Protein AF-A0A2N6DIZ3-F1 (afdb_monomer)

Secondary structure (DSSP, 8-state):
-HHHHHHHHHHHHHHHHHHTS------GGGG--HHHHHHHHHHTT--GGGTEEPPPHHHHHHTTT----EE----SSHHHHHHT-TTT--TTS---GGGT-S-GGGGS-TT--TTHHHHTHHHHHH-HHHHHTTS-HHHHHHH-STTSSSTTTS--TTHHHHTHHHHHH-GGGGGGT--HHHHHHHH--

Mean predicted aligned error: 16.22 Å

Solvent-accessible surface area (backbone atoms only — not comparable to full-atom values): 12000 Å² total; per-residue (Å²): 114,68,72,62,53,53,51,52,53,52,52,52,54,49,51,58,66,56,72,74,68,75,87,76,80,67,56,48,69,83,69,61,57,64,70,67,48,51,60,52,33,50,76,69,77,44,61,72,64,80,59,30,49,81,69,54,70,70,57,28,58,76,53,75,67,49,83,71,72,45,62,61,83,82,59,84,54,67,68,38,42,36,33,63,35,86,91,54,49,42,90,90,48,76,64,60,65,61,80,44,38,78,61,61,74,81,70,57,58,90,82,72,48,97,59,37,93,78,56,45,64,62,56,46,72,72,49,52,66,69,50,55,77,81,44,57,73,65,62,57,38,73,66,53,40,96,83,62,76,53,60,91,82,39,77,58,96,60,36,89,80,50,46,69,58,54,47,67,74,48,55,71,72,48,58,83,81,45,60,73,68,64,58,40,76,76,64,77,117

Foldseek 3Di:
DVVVVVVVVVVVVVCVVVVPDDPPQPALVVLDDPVVVCVVCVVVVHDPCLFWDWDDPVVCVVVVNDTDTDGPVVPPPPLCQQQPDPVRHDPPHHNDPCSRRVDCVVVPDPPPDPVCVPPVVVVCVVPVVVVVSPDDPVVVCVQPVVPPPCCVPDPDPCCVVVVVVVCVVPVVVCVVPDDPVVVCVPVVD

Structure (mmCIF, N/CA/C/O backbone):
data_AF-A0A2N6DIZ3-F1
#
_entry.id   AF-A0A2N6DIZ3-F1
#
loop_
_atom_site.group_PDB
_atom_site.id
_atom_site.type_symbol
_atom_site.label_atom_id
_atom_site.label_alt_id
_atom_site.label_comp_id
_atom_site.label_asym_id
_atom_site.label_entity_id
_atom_site.label_seq_id
_atom_site.pdbx_PDB_ins_code
_atom_site.Cartn_x
_atom_site.Cartn_y
_atom_site.Cartn_z
_atom_site.occupancy
_atom_site.B_iso_or_equiv
_atom_site.auth_seq_id
_atom_site.auth_comp_id
_atom_site.auth_asym_id
_atom_site.auth_atom_id
_atom_site.pdbx_PDB_model_num
ATOM 1 N N . MET A 1 1 ? 1.529 57.620 5.702 1.00 56.06 1 MET A N 1
ATOM 2 C CA . MET A 1 1 ? 2.129 56.364 6.219 1.00 56.06 1 MET A CA 1
ATOM 3 C C . MET A 1 1 ? 1.125 55.455 6.934 1.00 56.06 1 MET A C 1
ATOM 5 O O . MET A 1 1 ? 1.106 54.273 6.623 1.00 56.06 1 MET A O 1
ATOM 9 N N . TYR A 1 2 ? 0.230 55.971 7.785 1.00 55.72 2 TYR A N 1
ATOM 10 C CA . TYR A 1 2 ? -0.734 55.162 8.558 1.00 55.72 2 TYR A CA 1
ATOM 11 C C . TYR A 1 2 ? -1.727 54.304 7.744 1.00 55.72 2 TYR A C 1
ATOM 13 O O . TYR A 1 2 ? -2.003 53.171 8.119 1.00 55.72 2 TYR A O 1
ATOM 21 N N . ARG A 1 3 ? -2.208 54.779 6.584 1.00 57.69 3 ARG A N 1
ATOM 22 C CA . ARG A 1 3 ? -3.142 54.020 5.722 1.00 57.69 3 ARG A CA 1
ATOM 23 C C . ARG A 1 3 ? -2.545 52.742 5.115 1.00 57.69 3 ARG A C 1
ATOM 25 O O . ARG A 1 3 ? -3.258 51.758 4.970 1.00 57.69 3 ARG A O 1
ATOM 32 N N . LYS A 1 4 ? -1.247 52.745 4.779 1.00 55.62 4 LYS A N 1
ATOM 33 C CA . LYS A 1 4 ? -0.554 51.555 4.252 1.00 55.62 4 LYS A CA 1
ATOM 34 C C . LYS A 1 4 ? -0.289 50.534 5.363 1.00 55.62 4 LYS A C 1
ATOM 36 O O . LYS A 1 4 ? -0.459 49.346 5.133 1.00 55.62 4 LYS A O 1
ATOM 41 N N . LEU A 1 5 ? 0.038 51.002 6.571 1.00 58.50 5 LEU A N 1
ATOM 42 C CA . LEU A 1 5 ? 0.242 50.142 7.741 1.00 58.50 5 LEU A CA 1
ATOM 43 C C . LEU A 1 5 ? -1.060 49.444 8.174 1.00 58.50 5 LEU A C 1
ATOM 45 O O . LEU A 1 5 ? -1.053 48.251 8.457 1.00 58.50 5 LEU A O 1
ATOM 49 N N . ALA A 1 6 ? -2.186 50.166 8.145 1.00 67.31 6 ALA A N 1
ATOM 50 C CA . ALA A 1 6 ? -3.505 49.612 8.445 1.00 67.31 6 ALA A CA 1
ATOM 51 C C . ALA A 1 6 ? -3.950 48.557 7.416 1.00 67.31 6 ALA A C 1
ATOM 53 O O . ALA A 1 6 ? -4.496 47.531 7.805 1.00 67.31 6 ALA A O 1
ATOM 54 N N . LEU A 1 7 ? -3.671 48.763 6.120 1.00 59.91 7 LEU A N 1
ATOM 55 C CA . LEU A 1 7 ? -3.978 47.772 5.079 1.00 59.91 7 LEU A CA 1
ATOM 56 C C . LEU A 1 7 ? -3.130 46.498 5.218 1.00 59.91 7 LEU A C 1
ATOM 58 O O . LEU A 1 7 ? -3.644 45.401 5.032 1.00 59.91 7 LEU A O 1
ATOM 62 N N . ILE A 1 8 ? -1.845 46.638 5.564 1.00 62.00 8 ILE A N 1
ATOM 63 C CA . ILE A 1 8 ? -0.931 45.503 5.768 1.00 62.00 8 ILE A CA 1
ATOM 64 C C . ILE A 1 8 ? -1.341 44.692 7.005 1.00 62.00 8 ILE A C 1
ATOM 66 O O . ILE A 1 8 ? -1.364 43.467 6.944 1.00 62.00 8 ILE A O 1
ATOM 70 N N . LEU A 1 9 ? -1.736 45.356 8.096 1.00 63.16 9 LEU A N 1
ATOM 71 C CA . LEU A 1 9 ? -2.255 44.686 9.293 1.00 63.16 9 LEU A CA 1
ATOM 72 C C . LEU A 1 9 ? -3.595 43.982 9.031 1.00 63.16 9 LEU A C 1
ATOM 74 O O . LEU A 1 9 ? -3.797 42.872 9.514 1.00 63.16 9 LEU A O 1
ATOM 78 N N . LEU A 1 10 ? -4.481 44.576 8.224 1.00 61.31 10 LEU A N 1
ATOM 79 C CA . LEU A 1 10 ? -5.759 43.963 7.853 1.00 61.31 10 LEU A CA 1
ATOM 80 C C . LEU A 1 10 ? -5.561 42.728 6.954 1.00 61.31 10 LEU A C 1
ATOM 82 O O . LEU A 1 10 ? -6.204 41.706 7.167 1.00 61.31 10 LEU A O 1
ATOM 86 N N . LEU A 1 11 ? -4.626 42.786 5.998 1.00 59.16 11 LEU A N 1
ATOM 87 C CA . LEU A 1 11 ? -4.258 41.646 5.147 1.00 59.16 11 LEU A CA 1
ATOM 88 C C . LEU A 1 11 ? -3.561 40.528 5.937 1.00 59.16 11 LEU A C 1
ATOM 90 O O . LEU A 1 11 ? -3.845 39.355 5.703 1.00 59.16 11 LEU A O 1
ATOM 94 N N . ALA A 1 12 ? -2.709 40.871 6.909 1.00 58.81 12 ALA A N 1
ATOM 95 C CA . ALA A 1 12 ? -2.090 39.898 7.810 1.00 58.81 12 ALA A CA 1
ATOM 96 C C . ALA A 1 12 ? -3.124 39.211 8.720 1.00 58.81 12 ALA A C 1
ATOM 98 O O . ALA A 1 12 ? -3.031 38.009 8.948 1.00 58.81 12 ALA A O 1
ATOM 99 N N . PHE A 1 13 ? -4.145 39.941 9.180 1.00 57.25 13 PHE A N 1
ATOM 100 C CA . PHE A 1 13 ? -5.242 39.391 9.984 1.00 57.25 13 PHE A CA 1
ATOM 101 C C . PHE A 1 13 ? -6.186 38.492 9.164 1.00 57.25 13 PHE A C 1
ATOM 103 O O . PHE A 1 13 ? -6.698 37.492 9.659 1.00 57.25 13 PHE A O 1
ATOM 110 N N . ILE A 1 14 ? -6.383 38.797 7.877 1.00 57.16 14 ILE A N 1
ATOM 111 C CA . ILE A 1 14 ? -7.129 37.932 6.949 1.00 57.16 14 ILE A CA 1
ATOM 112 C C . ILE A 1 14 ? -6.331 36.650 6.644 1.00 57.16 14 ILE A C 1
ATOM 114 O O . ILE A 1 14 ? -6.908 35.565 6.616 1.00 57.16 14 ILE A O 1
ATOM 118 N N . ALA A 1 15 ? -5.005 36.738 6.488 1.00 54.19 15 ALA A N 1
ATOM 119 C CA . ALA A 1 15 ? -4.145 35.573 6.266 1.00 54.19 15 ALA A CA 1
ATOM 120 C C . ALA A 1 15 ? -4.099 34.619 7.476 1.00 54.19 15 ALA A C 1
ATOM 122 O O . ALA A 1 15 ? -4.073 33.403 7.289 1.00 54.19 15 ALA A O 1
ATOM 123 N N . THR A 1 16 ? -4.158 35.133 8.710 1.00 53.75 16 THR A N 1
ATOM 124 C CA . THR A 1 16 ? -4.219 34.294 9.922 1.00 53.75 16 THR A CA 1
ATOM 125 C C . THR A 1 16 ? -5.602 33.686 10.161 1.00 53.75 16 THR A C 1
ATOM 127 O O . THR A 1 16 ? -5.688 32.562 10.651 1.00 53.75 16 THR A O 1
ATOM 130 N N . LEU A 1 17 ? -6.686 34.365 9.764 1.00 50.25 17 LEU A N 1
ATOM 131 C CA . LEU A 1 17 ? -8.047 33.818 9.844 1.00 50.25 17 LEU A CA 1
ATOM 132 C C . LEU A 1 17 ? -8.336 32.756 8.770 1.00 50.25 17 LEU A C 1
ATOM 134 O O . LEU A 1 17 ? -9.070 31.807 9.038 1.00 50.25 17 LEU A O 1
ATOM 138 N N . ILE A 1 18 ? -7.747 32.874 7.576 1.00 52.06 18 ILE A N 1
ATOM 139 C CA . ILE A 1 18 ? -7.889 31.874 6.502 1.00 52.06 18 ILE A CA 1
ATOM 140 C C . ILE A 1 18 ? -6.915 30.698 6.712 1.00 52.06 18 ILE A C 1
ATOM 142 O O . ILE A 1 18 ? -7.282 29.546 6.474 1.00 52.06 18 ILE A O 1
ATOM 146 N N . GLY A 1 19 ? -5.708 30.962 7.230 1.00 44.12 19 GLY A N 1
ATOM 147 C CA . GLY A 1 19 ? -4.622 29.982 7.369 1.00 44.12 19 GLY A CA 1
ATOM 148 C C . GLY A 1 19 ? -4.841 28.854 8.386 1.00 44.12 19 GLY A C 1
ATOM 149 O O . GLY A 1 19 ? -4.133 27.854 8.330 1.00 44.12 19 GLY A O 1
ATOM 150 N N . CYS A 1 20 ? -5.830 28.961 9.277 1.00 50.53 20 CYS A N 1
ATOM 151 C CA . CYS A 1 20 ? -6.152 27.905 10.250 1.00 50.53 20 CYS A CA 1
ATOM 152 C C . CYS A 1 20 ? -7.350 27.034 9.848 1.00 50.53 20 CYS A C 1
ATOM 154 O O . CYS A 1 20 ? -7.738 26.127 10.587 1.00 50.53 20 CYS A O 1
ATOM 156 N N . THR A 1 21 ? -7.962 27.280 8.688 1.00 45.06 21 THR A N 1
ATOM 157 C CA . THR A 1 21 ? -9.151 26.532 8.283 1.00 45.06 21 THR A CA 1
ATOM 158 C C . THR A 1 21 ? -8.789 25.344 7.383 1.00 45.06 21 THR A C 1
ATOM 160 O O . THR A 1 21 ? -8.548 25.481 6.192 1.00 45.06 21 THR A O 1
ATOM 163 N N . LYS A 1 22 ? -8.880 24.146 7.978 1.00 46.16 22 LYS A N 1
ATOM 164 C CA . LYS A 1 22 ? -9.266 22.878 7.326 1.00 46.16 22 LYS A CA 1
ATOM 165 C C . LYS A 1 22 ? -8.185 22.030 6.634 1.00 46.16 22 LYS A C 1
ATOM 167 O O . LYS A 1 22 ? -8.342 21.654 5.479 1.00 46.16 22 LYS A O 1
ATOM 172 N N . PHE A 1 23 ? -7.236 21.499 7.400 1.00 44.56 23 PHE A N 1
ATOM 173 C CA . PHE A 1 23 ? -6.969 20.057 7.277 1.00 44.56 23 PHE A CA 1
ATOM 174 C C . PHE A 1 23 ? -7.844 19.341 8.309 1.00 44.56 23 PHE A C 1
ATOM 176 O O . PHE A 1 23 ? -7.409 19.037 9.415 1.00 44.56 23 PHE A O 1
ATOM 183 N N . TYR A 1 24 ? -9.125 19.131 7.985 1.00 49.56 24 TYR A N 1
ATOM 184 C CA . TYR A 1 24 ? -9.946 18.212 8.773 1.00 49.56 24 TYR A CA 1
ATOM 185 C C . TYR A 1 24 ? -9.430 16.800 8.498 1.00 49.56 24 TYR A C 1
ATOM 187 O O . TYR A 1 24 ? -9.808 16.176 7.509 1.00 49.56 24 TYR A O 1
ATOM 195 N N . TYR A 1 25 ? -8.533 16.314 9.353 1.00 54.12 25 TYR A N 1
ATOM 196 C CA . TYR A 1 25 ? -8.237 14.891 9.451 1.00 54.12 25 TYR A CA 1
ATOM 197 C C . TYR A 1 25 ? -9.507 14.209 9.971 1.00 54.12 25 TYR A C 1
ATOM 199 O O . TYR A 1 25 ? -9.754 14.141 11.175 1.00 54.12 25 TYR A O 1
ATOM 207 N N . GLN A 1 26 ? -10.379 13.790 9.056 1.00 57.88 26 GLN A N 1
ATOM 208 C CA . GLN A 1 26 ? -11.483 12.908 9.400 1.00 57.88 26 GLN A CA 1
ATOM 209 C C . GLN A 1 26 ? -10.871 11.536 9.647 1.00 57.88 26 GLN A C 1
ATOM 211 O O . GLN A 1 26 ? -10.441 10.847 8.725 1.00 57.88 26 GLN A O 1
ATOM 216 N N . SER A 1 27 ? -10.753 11.184 10.923 1.00 69.75 27 SER A N 1
ATOM 217 C CA . SER A 1 27 ? -10.278 9.866 11.304 1.00 69.75 27 SER A CA 1
ATOM 218 C C . SER A 1 27 ? -11.245 8.793 10.773 1.00 69.75 27 SER A C 1
ATOM 220 O O . SER A 1 27 ? -12.460 9.011 10.846 1.00 69.75 27 SER A O 1
ATOM 222 N N . PRO A 1 28 ? -10.751 7.623 10.317 1.00 75.94 28 PRO A N 1
ATOM 223 C CA . PRO A 1 28 ? -11.581 6.487 9.895 1.00 75.94 28 PRO A CA 1
ATOM 224 C C . PRO A 1 28 ? -12.720 6.127 10.863 1.00 75.94 28 PRO A C 1
ATOM 226 O O . PRO A 1 28 ? -13.760 5.615 10.448 1.00 75.94 28 PRO A O 1
ATOM 229 N N . TYR A 1 29 ? -12.565 6.450 12.152 1.00 76.56 29 TYR A N 1
ATOM 230 C CA . TYR A 1 29 ? -13.583 6.248 13.183 1.00 76.56 29 TYR A CA 1
ATOM 231 C C . TYR A 1 29 ? -14.910 6.966 12.908 1.00 76.56 29 TYR A C 1
ATOM 233 O O . TYR A 1 29 ? -15.950 6.475 13.335 1.00 76.56 29 TYR A O 1
ATOM 241 N N . ALA A 1 30 ? -14.916 8.080 12.167 1.00 78.56 30 ALA A N 1
ATOM 242 C CA . ALA A 1 30 ? -16.145 8.813 11.852 1.00 78.56 30 ALA A CA 1
ATOM 243 C C . ALA A 1 30 ? -17.153 7.971 11.045 1.00 78.56 30 ALA A C 1
ATOM 245 O O . ALA A 1 30 ? -18.363 8.178 11.144 1.00 78.56 30 ALA A O 1
ATOM 246 N N . LYS A 1 31 ? -16.664 6.993 10.274 1.00 80.25 31 LYS A N 1
ATOM 247 C CA . LYS A 1 31 ? -17.488 6.071 9.479 1.00 80.25 31 LYS A CA 1
ATOM 248 C C . LYS A 1 31 ? -17.698 4.712 10.139 1.00 80.25 31 LYS A C 1
ATOM 250 O O . LYS A 1 31 ? -18.392 3.867 9.574 1.00 80.25 31 LYS A O 1
ATOM 255 N N . PHE A 1 32 ? -17.134 4.486 11.324 1.00 86.56 32 PHE A N 1
ATOM 256 C CA . PHE A 1 32 ? -17.201 3.192 11.989 1.00 86.56 32 PHE A CA 1
ATOM 257 C C . PHE A 1 32 ? -18.636 2.856 12.423 1.00 86.56 32 PHE A C 1
ATOM 259 O O . PHE A 1 32 ? -19.260 3.571 13.207 1.00 86.56 32 PHE A O 1
ATOM 266 N N . LYS A 1 33 ? -19.170 1.738 11.918 1.00 90.00 33 LYS A N 1
ATOM 267 C CA . LYS A 1 33 ? -20.504 1.222 12.258 1.00 90.00 33 LYS A CA 1
ATOM 268 C C . LYS A 1 33 ? -20.380 0.084 13.268 1.00 90.00 33 LYS A C 1
ATOM 270 O O . LYS A 1 33 ? -20.180 -1.062 12.875 1.00 90.00 33 LYS A O 1
ATOM 275 N N . HIS A 1 34 ? -20.482 0.403 14.557 1.00 88.88 34 HIS A N 1
ATOM 276 C CA . HIS A 1 34 ? -20.211 -0.545 15.644 1.00 88.88 34 HIS A CA 1
ATOM 277 C C . HIS A 1 34 ? -21.057 -1.826 15.567 1.00 88.88 34 HIS A C 1
ATOM 279 O O . HIS A 1 34 ? -20.497 -2.916 15.601 1.00 88.88 34 HIS A O 1
ATOM 285 N N . GLU A 1 35 ? -22.377 -1.712 15.394 1.00 91.38 35 GLU A N 1
ATOM 286 C CA . GLU A 1 35 ? -23.292 -2.868 15.330 1.00 91.38 35 GLU A CA 1
ATOM 287 C C . GLU A 1 35 ? -22.910 -3.857 14.219 1.00 91.38 35 GLU A C 1
ATOM 289 O O . GLU A 1 35 ? -22.752 -5.047 14.470 1.00 91.38 35 GLU A O 1
ATOM 294 N N . GLN A 1 36 ? -22.627 -3.351 13.014 1.00 90.44 36 GLN A N 1
ATOM 295 C CA . GLN A 1 36 ? -22.206 -4.187 11.885 1.00 90.44 36 GLN A CA 1
ATOM 296 C C . GLN A 1 36 ? -20.887 -4.921 12.155 1.00 90.44 36 GLN A C 1
ATOM 298 O O . GLN A 1 36 ? -20.710 -6.061 11.725 1.00 90.44 36 GLN A O 1
ATOM 303 N N . HIS A 1 37 ? -19.951 -4.281 12.862 1.00 90.75 37 HIS A N 1
ATOM 304 C CA . HIS A 1 37 ? -18.689 -4.922 13.220 1.00 90.75 37 HIS A CA 1
ATOM 305 C C . HIS A 1 37 ? -18.899 -6.011 14.269 1.00 90.75 37 HIS A C 1
ATOM 307 O O . HIS A 1 37 ? -18.313 -7.078 14.132 1.00 90.75 37 HIS A O 1
ATOM 313 N N . VAL A 1 38 ? -19.748 -5.781 15.273 1.00 91.88 38 VAL A N 1
ATOM 314 C CA . VAL A 1 38 ? -20.059 -6.778 16.309 1.00 91.88 38 VAL A CA 1
ATOM 315 C C . VAL A 1 38 ? -20.644 -8.050 15.691 1.00 91.88 38 VAL A C 1
ATOM 317 O O . VAL A 1 38 ? -20.149 -9.142 15.971 1.00 91.88 38 VAL A O 1
ATOM 320 N N . ASP A 1 39 ? -21.612 -7.917 14.780 1.00 92.00 39 ASP A N 1
ATOM 321 C CA . ASP A 1 39 ? -22.235 -9.065 14.107 1.00 92.00 39 ASP A CA 1
ATOM 322 C C . ASP A 1 39 ? -21.217 -9.913 13.333 1.00 92.00 39 ASP A C 1
ATOM 324 O O . ASP A 1 39 ? -21.255 -11.148 13.357 1.00 92.00 39 ASP A O 1
ATOM 328 N N . ILE A 1 40 ? -20.286 -9.253 12.638 1.00 90.81 40 ILE A N 1
ATOM 329 C CA . ILE A 1 40 ? -19.227 -9.921 11.877 1.00 90.81 40 ILE A CA 1
ATOM 330 C C . ILE A 1 40 ? -18.181 -10.531 12.820 1.00 90.81 40 ILE A C 1
ATOM 332 O O . ILE A 1 40 ? -17.742 -11.655 12.585 1.00 90.81 40 ILE A O 1
ATOM 336 N N . LEU A 1 41 ? -17.787 -9.837 13.890 1.00 89.69 41 LEU A N 1
ATOM 337 C CA . LEU A 1 41 ? -16.799 -10.328 14.855 1.00 89.69 41 LEU A CA 1
ATOM 338 C C . LEU A 1 41 ? -17.281 -11.603 15.550 1.00 89.69 41 LEU A C 1
ATOM 340 O O . LEU A 1 41 ? -16.524 -12.572 15.616 1.00 89.69 41 LEU A O 1
ATOM 344 N N . PHE A 1 42 ? -18.547 -11.662 15.963 1.00 91.12 42 PHE A N 1
ATOM 345 C CA . PHE A 1 42 ? -19.108 -12.876 16.554 1.00 91.12 42 PHE A CA 1
ATOM 346 C C . PHE A 1 42 ? -19.214 -14.033 15.554 1.00 91.12 42 PHE A C 1
ATOM 348 O O . PHE A 1 42 ? -18.920 -15.171 15.919 1.00 91.12 42 PHE A O 1
ATOM 355 N N . GLN A 1 43 ? -19.515 -13.767 14.274 1.00 90.75 43 GLN A N 1
ATOM 356 C CA . GLN A 1 43 ? -19.420 -14.789 13.214 1.00 90.75 43 GLN A CA 1
ATOM 357 C C . GLN A 1 43 ? -17.992 -15.341 13.060 1.00 90.75 43 GLN A C 1
ATOM 359 O O . GLN A 1 43 ? -17.817 -16.476 12.625 1.00 90.75 43 GLN A O 1
ATOM 364 N N . GLN A 1 44 ? -16.975 -14.552 13.413 1.00 88.88 44 GLN A N 1
ATOM 365 C CA . GLN A 1 44 ? -15.562 -14.940 13.412 1.00 88.88 44 GLN A CA 1
ATOM 366 C C . GLN A 1 44 ? -15.076 -15.465 14.776 1.00 88.88 44 GLN A C 1
ATOM 368 O O . GLN A 1 44 ? -13.870 -15.596 14.969 1.00 88.88 44 GLN A O 1
ATOM 373 N N . GLN A 1 45 ? -15.983 -15.750 15.722 1.00 90.75 45 GLN A N 1
ATOM 374 C CA . GLN A 1 45 ? -15.665 -16.199 17.088 1.00 90.75 45 GLN A CA 1
ATOM 375 C C . GLN A 1 45 ? -14.751 -15.230 17.867 1.00 90.75 45 GLN A C 1
ATOM 377 O O . GLN A 1 45 ? -13.984 -15.646 18.733 1.00 90.75 45 GLN A O 1
ATOM 382 N N . LYS A 1 46 ? -14.817 -13.928 17.562 1.00 89.62 46 LYS A N 1
ATOM 383 C CA . LYS A 1 46 ? -14.079 -12.867 18.263 1.00 89.62 46 LYS A CA 1
ATOM 384 C C . LYS A 1 46 ? -14.989 -12.179 19.276 1.00 89.62 46 LYS A C 1
ATOM 386 O O . LYS A 1 46 ? -16.156 -11.934 18.983 1.00 89.62 46 LYS A O 1
ATOM 391 N N . ASP A 1 47 ? -14.452 -11.853 20.448 1.00 89.00 47 ASP A N 1
ATOM 392 C CA . ASP A 1 47 ? -15.191 -11.189 21.525 1.00 89.00 47 ASP A CA 1
ATOM 393 C C . ASP A 1 47 ? -15.000 -9.658 21.537 1.00 89.00 47 ASP A C 1
ATOM 395 O O . ASP A 1 47 ? -14.275 -9.078 20.722 1.00 89.00 47 ASP A O 1
ATOM 399 N N . CYS A 1 48 ? -15.661 -8.985 22.485 1.00 86.75 48 CYS A N 1
ATOM 400 C CA . CYS A 1 48 ? -15.584 -7.534 22.670 1.00 86.75 48 CYS A CA 1
ATOM 401 C C . CYS A 1 48 ? -14.151 -7.053 22.960 1.00 86.75 48 CYS A C 1
ATOM 403 O O . CYS A 1 48 ? -13.772 -5.939 22.586 1.00 86.75 48 CYS A O 1
ATOM 405 N N . PHE A 1 49 ? -13.344 -7.888 23.619 1.00 85.19 49 PHE A N 1
ATOM 406 C CA . PHE A 1 49 ? -11.985 -7.548 24.035 1.00 85.19 49 PHE A CA 1
ATOM 407 C C . PHE A 1 49 ? -10.989 -7.567 22.876 1.00 85.19 49 PHE A C 1
ATOM 409 O O . PHE A 1 49 ? -9.877 -7.053 22.994 1.00 85.19 49 PHE A O 1
ATOM 416 N N . TYR A 1 50 ? -11.411 -8.060 21.711 1.00 84.69 50 TYR A N 1
ATOM 417 C CA . TYR A 1 50 ? -10.639 -7.943 20.481 1.00 84.69 50 TYR A CA 1
ATOM 418 C C . TYR A 1 50 ? -10.315 -6.476 20.131 1.00 84.69 50 TYR A C 1
ATOM 420 O O . TYR A 1 50 ? -9.204 -6.157 19.685 1.00 84.69 50 TYR A O 1
ATOM 428 N N . CYS A 1 51 ? -11.260 -5.565 20.394 1.00 83.06 51 CYS A N 1
ATOM 429 C CA . CYS A 1 51 ? -11.125 -4.127 20.128 1.00 83.06 51 CYS A CA 1
ATOM 430 C C . CYS A 1 51 ? -11.095 -3.261 21.398 1.00 83.06 51 CYS A C 1
ATOM 432 O O . CYS A 1 51 ? -10.518 -2.170 21.374 1.00 83.06 51 CYS A O 1
ATOM 434 N N . HIS A 1 52 ? -11.698 -3.724 22.494 1.00 84.44 52 HIS A N 1
ATOM 435 C CA . HIS A 1 52 ? -11.794 -2.973 23.743 1.00 84.44 52 HIS A CA 1
ATOM 436 C C . HIS A 1 52 ? -10.843 -3.508 24.803 1.00 84.44 52 HIS A C 1
ATOM 438 O O . HIS A 1 52 ? -10.724 -4.713 25.002 1.00 84.44 52 HIS A O 1
ATOM 444 N N . LYS A 1 53 ? -10.220 -2.602 25.552 1.00 80.69 53 LYS A N 1
ATOM 445 C CA . LYS A 1 53 ? -9.406 -2.973 26.707 1.00 80.69 53 LYS A CA 1
ATOM 446 C C . LYS A 1 53 ? -10.166 -2.645 27.983 1.00 80.69 53 LYS A C 1
ATOM 448 O O . LYS A 1 53 ? -10.722 -1.555 28.112 1.00 80.69 53 LYS A O 1
ATOM 453 N N . LEU A 1 54 ? -10.187 -3.584 28.924 1.00 80.31 54 LEU A N 1
ATOM 454 C CA . LEU A 1 54 ? -10.706 -3.297 30.254 1.00 80.31 54 LEU A CA 1
ATOM 455 C C . LEU A 1 54 ? -9.734 -2.368 30.993 1.00 80.31 54 LEU A C 1
ATOM 457 O O . LEU A 1 54 ? -8.524 -2.622 30.964 1.00 80.31 54 LEU A O 1
ATOM 461 N N . PRO A 1 55 ? -10.236 -1.305 31.643 1.00 79.88 55 PRO A N 1
ATOM 462 C CA . PRO A 1 55 ? -9.417 -0.508 32.541 1.00 79.88 55 PRO A CA 1
ATOM 463 C C . PRO A 1 55 ? -8.932 -1.368 33.713 1.00 79.88 55 PRO A C 1
ATOM 465 O O . PRO A 1 55 ? -9.597 -2.322 34.123 1.00 79.88 55 PRO A O 1
ATOM 468 N N . ASP A 1 56 ? -7.763 -1.034 34.252 1.00 85.06 56 ASP A N 1
ATOM 469 C CA . ASP A 1 56 ? -7.268 -1.663 35.471 1.00 85.06 56 ASP A CA 1
ATOM 470 C C . ASP A 1 56 ? -8.153 -1.301 36.680 1.00 85.06 56 ASP A C 1
ATOM 472 O O . ASP A 1 56 ? -8.906 -0.322 36.674 1.00 85.06 56 ASP A O 1
ATOM 476 N N . ILE A 1 57 ? -8.059 -2.113 37.734 1.00 84.69 57 ILE A N 1
ATOM 477 C CA . ILE A 1 57 ? -8.893 -1.983 38.937 1.00 84.69 57 ILE A CA 1
ATOM 478 C C . ILE A 1 57 ? -8.709 -0.612 39.600 1.00 84.69 57 ILE A C 1
ATOM 480 O O . ILE A 1 57 ? -9.681 -0.033 40.082 1.00 84.69 57 ILE A O 1
ATOM 484 N N . GLU A 1 58 ? -7.493 -0.065 39.600 1.00 85.81 58 GLU A N 1
ATOM 485 C CA . GLU A 1 58 ? -7.212 1.239 40.201 1.00 85.81 58 GLU A CA 1
ATOM 486 C C . GLU A 1 58 ? -7.948 2.356 39.448 1.00 85.81 58 GLU A C 1
ATOM 488 O O . GLU A 1 58 ? -8.565 3.230 40.063 1.00 85.81 58 GLU A O 1
ATOM 493 N N . THR A 1 59 ? -7.960 2.284 38.116 1.00 83.00 59 THR A N 1
ATOM 494 C CA . THR A 1 59 ? -8.721 3.184 37.245 1.00 83.00 59 THR A CA 1
ATOM 495 C C . THR A 1 59 ? -10.230 3.069 37.479 1.00 83.00 59 THR A C 1
ATOM 497 O O . THR A 1 59 ? -10.903 4.096 37.576 1.00 83.00 59 THR A O 1
ATOM 500 N N . ILE A 1 60 ? -10.771 1.855 37.633 1.00 82.75 60 ILE A N 1
ATOM 501 C CA . ILE A 1 60 ? -12.203 1.631 37.918 1.00 82.75 60 ILE A CA 1
ATOM 502 C C . ILE A 1 60 ? -12.597 2.256 39.263 1.00 82.75 60 ILE A C 1
ATOM 504 O O . ILE A 1 60 ? -13.605 2.958 39.359 1.00 82.75 60 ILE A O 1
ATOM 508 N N . VAL A 1 61 ? -11.783 2.049 40.302 1.00 83.94 61 VAL A N 1
ATOM 509 C CA . VAL A 1 61 ? -12.023 2.622 41.636 1.00 83.94 61 VAL A CA 1
ATOM 510 C C . VAL A 1 61 ? -11.976 4.153 41.587 1.00 83.94 61 VAL A C 1
ATOM 512 O O . VAL A 1 61 ? -12.856 4.813 42.138 1.00 83.94 61 VAL A O 1
ATOM 515 N N . LYS A 1 62 ? -11.009 4.733 40.864 1.00 83.19 62 LYS A N 1
ATOM 516 C CA . LYS A 1 62 ? -10.901 6.190 40.659 1.00 83.19 62 LYS A CA 1
ATOM 517 C C . LYS A 1 62 ? -12.091 6.787 39.898 1.00 83.19 62 LYS A C 1
ATOM 519 O O . LYS A 1 62 ? -12.408 7.954 40.106 1.00 83.19 62 LYS A O 1
ATOM 524 N N . GLN A 1 63 ? -12.759 6.006 39.049 1.00 80.38 63 GLN A N 1
ATOM 525 C CA . GLN A 1 63 ? -13.962 6.410 38.309 1.00 80.38 63 GLN A CA 1
ATOM 526 C C . GLN A 1 63 ? -15.269 6.127 39.069 1.00 80.38 63 GLN A C 1
ATOM 528 O O . GLN A 1 63 ? -16.345 6.165 38.479 1.00 80.38 63 GLN A O 1
ATOM 533 N N . GLY A 1 64 ? -15.203 5.844 40.375 1.00 80.81 64 GLY A N 1
ATOM 534 C CA . GLY A 1 64 ? -16.394 5.610 41.194 1.00 80.81 64 GLY A CA 1
ATOM 535 C C . GLY A 1 64 ? -17.098 4.284 40.897 1.00 80.81 64 GLY A C 1
ATOM 536 O O . GLY A 1 64 ? -18.296 4.167 41.133 1.00 80.81 64 GLY A O 1
ATOM 537 N N . GLY A 1 65 ? -16.376 3.290 40.369 1.00 75.50 65 GLY A N 1
ATOM 538 C CA . GLY A 1 65 ? -16.937 1.988 40.000 1.00 75.50 65 GLY A CA 1
ATOM 539 C C . GLY A 1 65 ? -17.569 1.941 38.606 1.00 75.50 65 GLY A C 1
ATOM 540 O O . GLY A 1 65 ? -18.054 0.885 38.203 1.00 75.50 65 GLY A O 1
ATOM 541 N N . GLU A 1 66 ? -17.547 3.039 37.844 1.00 73.25 66 GLU A N 1
ATOM 542 C CA . GLU A 1 66 ? -17.955 3.023 36.438 1.00 73.25 66 GLU A CA 1
ATOM 543 C C . GLU A 1 66 ? -16.914 2.298 35.574 1.00 73.25 66 GLU A C 1
ATOM 545 O O . GLU A 1 66 ? -15.732 2.643 35.562 1.00 73.25 66 GLU A O 1
ATOM 550 N N . ILE A 1 67 ? -17.363 1.315 34.790 1.00 74.38 67 ILE A N 1
ATOM 551 C CA . ILE A 1 67 ? -16.526 0.641 33.794 1.00 74.38 67 ILE A CA 1
ATOM 552 C C . ILE A 1 67 ? -16.722 1.344 32.452 1.00 74.38 67 ILE A C 1
ATOM 554 O O . ILE A 1 67 ? -17.680 1.078 31.726 1.00 74.38 67 ILE A O 1
ATOM 558 N N . LYS A 1 68 ? -15.796 2.238 32.096 1.00 70.94 68 LYS A N 1
ATOM 559 C CA . LYS A 1 68 ? -15.728 2.818 30.748 1.00 70.94 68 LYS A CA 1
ATOM 560 C C . LYS A 1 68 ? -14.788 1.991 29.885 1.00 70.94 68 LYS A C 1
ATOM 562 O O . LYS A 1 68 ? -13.570 2.076 30.011 1.00 70.94 68 LYS A O 1
ATOM 567 N N . MET A 1 69 ? -15.366 1.188 28.996 1.00 68.81 69 MET A N 1
ATOM 568 C CA . MET A 1 69 ? -14.607 0.470 27.975 1.00 68.81 69 MET A CA 1
ATOM 569 C C . MET A 1 69 ? -14.247 1.440 26.857 1.00 68.81 69 MET A C 1
ATOM 571 O O . MET A 1 69 ? -15.088 1.815 26.042 1.00 68.81 69 MET A O 1
ATOM 575 N N . THR A 1 70 ? -12.988 1.854 26.807 1.00 65.94 70 THR A N 1
ATOM 576 C CA . THR A 1 70 ? -12.466 2.592 25.661 1.00 65.94 70 THR A CA 1
ATOM 577 C C . THR A 1 70 ? -12.001 1.595 24.606 1.00 65.94 70 THR A C 1
ATOM 579 O O . THR A 1 70 ? -11.466 0.524 24.910 1.00 65.94 70 THR A O 1
ATOM 582 N N . SER A 1 71 ? -12.250 1.907 23.337 1.00 65.56 71 SER A N 1
ATOM 583 C CA . SER A 1 71 ? -11.479 1.268 22.277 1.00 65.56 71 SER A CA 1
ATOM 584 C C . SER A 1 71 ? -10.037 1.755 22.401 1.00 65.56 71 SER A C 1
ATOM 586 O O . SER A 1 71 ? -9.783 2.919 22.726 1.00 65.56 71 SER A O 1
ATOM 588 N N . GLU A 1 72 ? -9.074 0.866 22.177 1.00 61.06 72 GLU A N 1
ATOM 589 C CA . GLU A 1 72 ? -7.659 1.235 22.177 1.00 61.06 72 GLU A CA 1
ATOM 590 C C . GLU A 1 72 ? -7.359 2.019 20.891 1.00 61.06 72 GLU A C 1
ATOM 592 O O . GLU A 1 72 ? -6.735 1.497 19.988 1.00 61.06 72 GLU A O 1
ATOM 597 N N . LEU A 1 73 ? -7.839 3.266 20.779 1.00 55.62 73 LEU A N 1
ATOM 598 C CA . LEU A 1 73 ? -7.856 4.110 19.565 1.00 55.62 73 LEU A CA 1
ATOM 599 C C . LEU A 1 73 ? -6.473 4.430 18.961 1.00 55.62 73 LEU A C 1
ATOM 601 O O . LEU A 1 73 ? -6.398 5.102 17.933 1.00 55.62 73 LEU A O 1
ATOM 605 N N . LYS A 1 74 ? -5.388 3.907 19.541 1.00 53.69 74 LYS A N 1
ATOM 606 C CA . LYS A 1 74 ? -4.069 3.787 18.902 1.00 53.69 74 LYS A CA 1
ATOM 607 C C . LYS A 1 74 ? -4.016 2.559 17.977 1.00 53.69 74 LYS A C 1
ATOM 609 O O . LYS A 1 74 ? -3.026 1.833 17.960 1.00 53.69 74 LYS A O 1
ATOM 614 N N . ILE A 1 75 ? -5.108 2.285 17.260 1.00 54.16 75 ILE A N 1
ATOM 615 C CA . ILE A 1 75 ? -5.209 1.172 16.317 1.00 54.16 75 ILE A CA 1
ATOM 616 C C . ILE A 1 75 ? -4.479 1.554 15.028 1.00 54.16 75 ILE A C 1
ATOM 618 O O . ILE A 1 75 ? -5.100 1.786 13.993 1.00 54.16 75 ILE A O 1
ATOM 622 N N . ASP A 1 76 ? -3.154 1.582 15.071 1.00 59.22 76 ASP A N 1
ATOM 623 C CA . ASP A 1 76 ? -2.385 1.394 13.850 1.00 59.22 76 ASP A CA 1
ATOM 624 C C . ASP A 1 76 ? -2.408 -0.111 13.555 1.00 59.22 76 ASP A C 1
ATOM 626 O O . ASP A 1 76 ? -1.732 -0.911 14.195 1.00 59.22 76 ASP A O 1
ATOM 630 N N . GLY A 1 77 ? -3.292 -0.524 12.642 1.00 66.19 77 GLY A N 1
ATOM 631 C CA . GLY A 1 77 ? -3.240 -1.855 12.028 1.00 66.19 77 GLY A CA 1
ATOM 632 C C . GLY A 1 77 ? -4.382 -2.838 12.319 1.00 66.19 77 GLY A C 1
ATOM 633 O O . GLY A 1 77 ? -4.647 -3.657 11.444 1.00 66.19 77 GLY A O 1
ATOM 634 N N . LYS A 1 78 ? -5.140 -2.775 13.435 1.00 81.88 78 LYS A N 1
ATOM 635 C CA . LYS A 1 78 ? -6.221 -3.784 13.658 1.00 81.88 78 LYS A CA 1
ATOM 636 C C . LYS A 1 78 ? -7.356 -3.694 12.632 1.00 81.88 78 LYS A C 1
ATOM 638 O O . LYS A 1 78 ? -7.935 -4.719 12.283 1.00 81.88 78 LYS A O 1
ATOM 643 N N . CYS A 1 79 ? -7.667 -2.499 12.117 1.00 85.69 79 CYS A N 1
ATOM 644 C CA . CYS A 1 79 ? -8.634 -2.349 11.021 1.00 85.69 79 CYS A CA 1
ATOM 645 C C . CYS A 1 79 ? -8.167 -3.130 9.781 1.00 85.69 79 CYS A C 1
ATOM 647 O O . CYS A 1 79 ? -8.940 -3.844 9.148 1.00 85.69 79 CYS A O 1
ATOM 649 N N . HIS A 1 80 ? -6.873 -3.048 9.471 1.00 87.69 80 HIS A N 1
ATOM 650 C CA . HIS A 1 80 ? -6.270 -3.698 8.313 1.00 87.69 80 HIS A CA 1
ATOM 651 C C . HIS A 1 80 ? -6.209 -5.224 8.439 1.00 87.69 80 HIS A C 1
ATOM 653 O O . HIS A 1 80 ? -6.310 -5.892 7.416 1.00 87.69 80 HIS A O 1
ATOM 659 N N . THR A 1 81 ? -6.213 -5.792 9.649 1.00 87.56 81 THR A N 1
ATOM 660 C CA . THR A 1 81 ? -6.266 -7.252 9.837 1.00 87.56 81 THR A CA 1
ATOM 661 C C . THR A 1 81 ? -7.448 -7.902 9.119 1.00 87.56 81 THR A C 1
ATOM 663 O O . THR A 1 81 ? -7.287 -8.931 8.474 1.00 87.56 81 THR A O 1
ATOM 666 N N . CYS A 1 82 ? -8.642 -7.311 9.173 1.00 88.88 82 CYS A N 1
ATOM 667 C CA . CYS A 1 82 ? -9.813 -7.886 8.498 1.00 88.88 82 CYS A CA 1
ATOM 668 C C . CYS A 1 82 ? -10.087 -7.271 7.116 1.00 88.88 82 CYS A C 1
ATOM 670 O O . CYS A 1 82 ? -10.787 -7.888 6.315 1.00 88.88 82 CYS A O 1
ATOM 672 N N . HIS A 1 83 ? -9.578 -6.066 6.843 1.00 88.69 83 HIS A N 1
ATOM 673 C CA . HIS A 1 83 ? -9.915 -5.294 5.639 1.00 88.69 83 HIS A CA 1
ATOM 674 C C . HIS A 1 83 ? -8.805 -5.258 4.574 1.00 88.69 83 HIS A C 1
ATOM 676 O O . HIS A 1 83 ? -9.087 -4.938 3.422 1.00 88.69 83 HIS A O 1
ATOM 682 N N . LYS A 1 84 ? -7.552 -5.564 4.932 1.00 86.06 84 LYS A N 1
ATOM 683 C CA . LYS A 1 84 ? -6.376 -5.470 4.047 1.00 86.06 84 LYS A CA 1
ATOM 684 C C . LYS A 1 84 ? -5.576 -6.772 4.008 1.00 86.06 84 LYS A C 1
ATOM 686 O O . LYS A 1 84 ? -5.194 -7.215 2.927 1.00 86.06 84 LYS A O 1
ATOM 691 N N . ASP A 1 85 ? -5.329 -7.386 5.162 1.00 87.00 85 ASP A N 1
ATOM 692 C CA . ASP A 1 85 ? -4.406 -8.513 5.283 1.00 87.00 85 ASP A CA 1
ATOM 693 C C . ASP A 1 85 ? -4.967 -9.768 4.611 1.00 87.00 85 ASP A C 1
ATOM 695 O O . ASP A 1 85 ? -5.997 -10.314 5.004 1.00 87.00 85 ASP A O 1
ATOM 699 N N . GLN A 1 86 ? -4.255 -10.271 3.603 1.00 84.44 86 GLN A N 1
ATOM 700 C CA . GLN A 1 86 ? -4.728 -11.370 2.759 1.00 84.44 86 GLN A CA 1
ATOM 701 C C . GLN A 1 86 ? -5.049 -12.652 3.546 1.00 84.44 86 GLN A C 1
ATOM 703 O O . GLN A 1 86 ? -5.961 -13.384 3.162 1.00 84.44 86 GLN A O 1
ATOM 708 N N . ALA A 1 87 ? -4.318 -12.920 4.633 1.00 88.50 87 ALA A N 1
ATOM 709 C CA . ALA A 1 87 ? -4.488 -14.118 5.456 1.00 88.50 87 ALA A CA 1
ATOM 710 C C . ALA A 1 87 ? -5.741 -14.075 6.347 1.00 88.50 87 ALA A C 1
ATOM 712 O O . ALA A 1 87 ? -6.295 -15.117 6.684 1.00 88.50 87 ALA A O 1
ATOM 713 N N . THR A 1 88 ? -6.181 -12.879 6.734 1.00 88.25 88 THR A N 1
ATOM 714 C CA . THR A 1 88 ? -7.227 -12.666 7.748 1.00 88.25 88 THR A CA 1
ATOM 715 C C . THR A 1 88 ? -8.403 -11.844 7.227 1.00 88.25 88 THR A C 1
ATOM 717 O O . THR A 1 88 ? -9.310 -11.508 7.993 1.00 88.25 88 THR A O 1
ATOM 720 N N . LYS A 1 89 ? -8.413 -11.537 5.924 1.00 89.50 89 LYS A N 1
ATOM 721 C CA . LYS A 1 89 ? -9.469 -10.760 5.281 1.00 89.50 89 LYS A CA 1
ATOM 722 C C . LYS A 1 89 ? -10.837 -11.412 5.441 1.00 89.50 89 LYS A C 1
ATOM 724 O O . LYS A 1 89 ? -11.008 -12.620 5.269 1.00 89.50 89 LYS A O 1
ATOM 729 N N . VAL A 1 90 ? -11.839 -10.582 5.699 1.00 90.06 90 VAL A N 1
ATOM 730 C CA . VAL A 1 90 ? -13.234 -11.008 5.789 1.00 90.06 90 VAL A CA 1
ATOM 731 C C . VAL A 1 90 ? -13.945 -10.630 4.496 1.00 90.06 90 VAL A C 1
ATOM 733 O O . VAL A 1 90 ? -14.003 -9.462 4.135 1.00 90.06 90 VAL A O 1
ATOM 736 N N . ALA A 1 91 ? -14.552 -11.602 3.810 1.00 88.19 91 ALA A N 1
ATOM 737 C CA . ALA A 1 91 ? -15.174 -11.377 2.498 1.00 88.19 91 ALA A CA 1
ATOM 738 C C . ALA A 1 91 ? -16.257 -10.276 2.487 1.00 88.19 91 ALA A C 1
ATOM 740 O O . ALA A 1 91 ? -16.429 -9.594 1.483 1.00 88.19 91 ALA A O 1
ATOM 741 N N . LYS A 1 92 ? -16.978 -10.094 3.603 1.00 88.31 92 LYS A N 1
ATOM 742 C CA . LYS A 1 92 ? -18.017 -9.060 3.760 1.00 88.31 92 LYS A CA 1
ATOM 743 C C . LYS A 1 92 ? -17.462 -7.667 4.093 1.00 88.31 92 LYS A C 1
ATOM 745 O O . LYS A 1 92 ? -18.225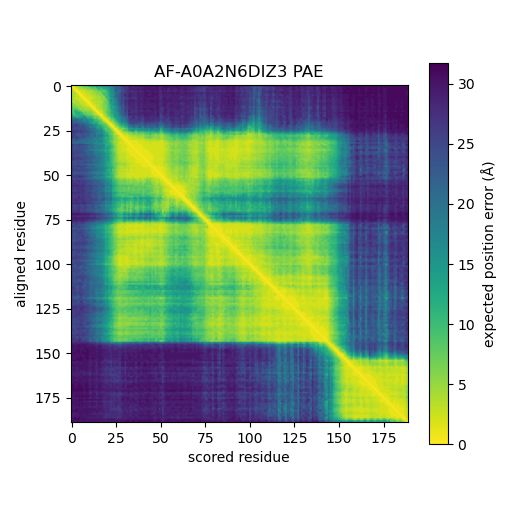 -6.706 4.087 1.00 88.31 92 LYS A O 1
ATOM 750 N N . ALA A 1 93 ? -16.180 -7.553 4.436 1.00 88.75 93 ALA A N 1
ATOM 751 C CA . ALA A 1 93 ? -15.576 -6.279 4.794 1.00 88.75 93 ALA A CA 1
ATOM 752 C C . ALA A 1 93 ? -15.287 -5.440 3.532 1.00 88.75 93 ALA A C 1
ATOM 754 O O . ALA A 1 93 ? -14.906 -5.995 2.500 1.00 88.75 93 ALA A O 1
ATOM 755 N N . PRO A 1 94 ? -15.453 -4.106 3.566 1.00 88.75 94 PRO A N 1
ATOM 756 C CA . PRO A 1 94 ? -14.971 -3.240 2.496 1.00 88.75 94 PRO A CA 1
ATOM 757 C C . PRO A 1 94 ? -13.438 -3.242 2.460 1.00 88.75 94 PRO A C 1
ATOM 759 O O . PRO A 1 94 ? -12.795 -3.096 3.497 1.00 88.75 94 PRO A O 1
ATOM 762 N N . HIS A 1 95 ? -12.868 -3.377 1.263 1.00 85.06 95 HIS A N 1
ATOM 763 C CA . HIS A 1 95 ? -11.413 -3.404 1.044 1.00 85.06 95 HIS A CA 1
ATOM 764 C C . HIS A 1 95 ? -10.898 -2.129 0.355 1.00 85.06 95 HIS A C 1
ATOM 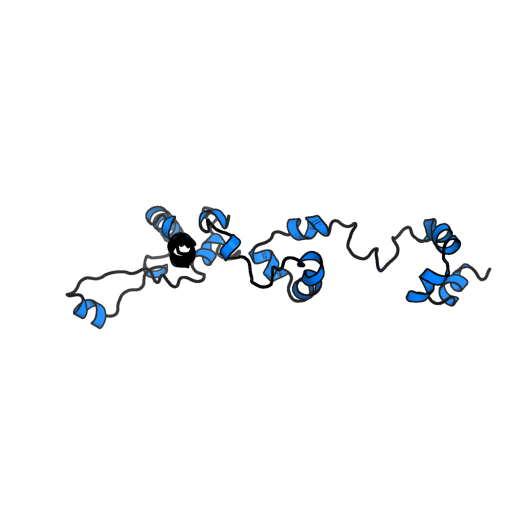766 O O . HIS A 1 95 ? -9.692 -1.941 0.211 1.00 85.06 95 HIS A O 1
ATOM 772 N N . SER A 1 96 ? -11.804 -1.263 -0.104 1.00 87.06 96 SER A N 1
ATOM 773 C CA . SER A 1 96 ? -11.453 0.002 -0.745 1.00 87.06 96 SER A CA 1
ATOM 774 C C . SER A 1 96 ? -11.018 1.008 0.316 1.00 87.06 96 SER A C 1
ATOM 776 O O . SER A 1 96 ? -11.792 1.331 1.213 1.00 87.06 96 SER A O 1
ATOM 778 N N . CYS A 1 97 ? -9.786 1.508 0.227 1.00 85.38 97 CYS A N 1
ATOM 779 C CA . CYS A 1 97 ? -9.203 2.391 1.241 1.00 85.38 97 CYS A CA 1
ATOM 780 C C . CYS A 1 97 ? -10.052 3.656 1.471 1.00 85.38 97 CYS A C 1
ATOM 782 O O . CYS A 1 97 ? -10.222 4.102 2.605 1.00 85.38 97 CYS A O 1
ATOM 784 N N . ASP A 1 98 ? -10.647 4.195 0.406 1.00 85.56 98 ASP A N 1
ATOM 785 C CA . ASP A 1 98 ? -11.490 5.394 0.404 1.00 85.56 98 ASP A CA 1
ATOM 786 C C . ASP A 1 98 ? -12.821 5.222 1.155 1.00 85.56 98 ASP A C 1
ATOM 788 O O . ASP A 1 98 ? -13.439 6.215 1.553 1.00 85.56 98 ASP A O 1
ATOM 792 N N . SER A 1 99 ? -13.241 3.981 1.443 1.00 86.12 99 SER A N 1
ATOM 793 C CA . SER A 1 99 ? -14.441 3.741 2.251 1.00 86.12 99 SER A CA 1
ATOM 794 C C . SER A 1 99 ? -14.301 4.318 3.659 1.00 86.12 99 SER A C 1
ATOM 796 O O . SER A 1 99 ? -15.293 4.730 4.259 1.00 86.12 99 SER A O 1
ATOM 798 N N . CYS A 1 100 ? -13.070 4.363 4.172 1.00 84.31 100 CYS A N 1
ATOM 799 C CA . CYS A 1 100 ? -12.738 4.854 5.506 1.00 84.31 100 CYS A CA 1
ATOM 800 C C . CYS A 1 100 ? -11.802 6.070 5.461 1.00 84.31 100 CYS A C 1
ATOM 802 O O . CYS A 1 100 ? -11.947 6.984 6.270 1.00 84.31 100 CYS A O 1
ATOM 804 N N . HIS A 1 101 ? -10.872 6.109 4.509 1.00 83.75 101 HIS A N 1
ATOM 805 C CA . HIS A 1 1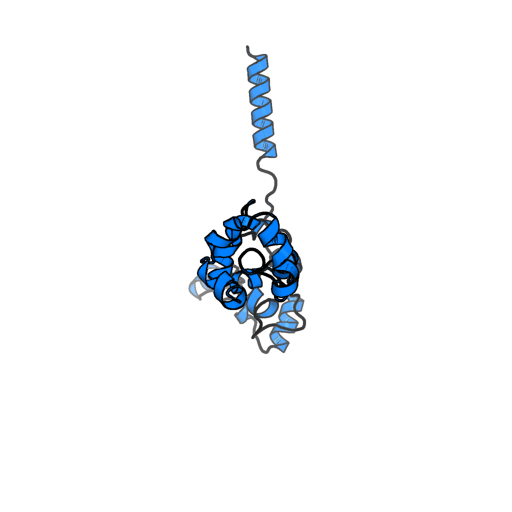01 ? -9.900 7.183 4.358 1.00 83.75 101 HIS A CA 1
ATOM 806 C C . HIS A 1 101 ? -10.349 8.193 3.296 1.00 83.75 101 HIS A C 1
ATOM 808 O O . HIS A 1 101 ? -9.950 8.131 2.137 1.00 83.75 101 HIS A O 1
ATOM 814 N N . GLU A 1 102 ? -11.168 9.164 3.701 1.00 80.31 102 GLU A N 1
ATOM 815 C CA . GLU A 1 102 ? -11.750 10.153 2.775 1.00 80.31 102 GLU A CA 1
ATOM 816 C C . GLU A 1 102 ? -10.714 11.032 2.073 1.00 80.31 102 GLU A C 1
ATOM 818 O O . GLU A 1 102 ? -10.927 11.503 0.957 1.00 80.31 102 GLU A O 1
ATOM 823 N N . ASN A 1 103 ? -9.585 11.267 2.735 1.00 81.00 103 ASN A N 1
ATOM 824 C CA . ASN A 1 103 ? -8.485 12.021 2.175 1.00 81.00 103 ASN A CA 1
ATOM 825 C C . ASN A 1 103 ? -7.289 11.093 1.971 1.00 81.00 103 ASN A C 1
ATOM 827 O O . ASN A 1 103 ? -6.468 10.914 2.860 1.00 81.00 103 ASN A O 1
ATOM 831 N N . MET A 1 104 ? -7.158 10.517 0.780 1.00 79.00 104 MET A N 1
ATOM 832 C CA . MET A 1 104 ? -5.991 9.690 0.452 1.00 79.00 104 MET A CA 1
ATOM 833 C C . MET A 1 104 ? -4.697 10.514 0.348 1.00 79.00 104 MET A C 1
ATOM 835 O O . MET A 1 104 ? -3.609 9.969 0.504 1.00 79.00 104 MET A O 1
ATOM 839 N N . LYS A 1 105 ? -4.783 11.838 0.129 1.00 79.88 105 LYS A N 1
ATOM 840 C CA . LYS A 1 105 ? -3.596 12.692 -0.065 1.00 79.88 105 LYS A CA 1
ATOM 841 C C . LYS A 1 105 ? -2.723 12.796 1.179 1.00 79.88 105 LYS A C 1
ATOM 843 O O . LYS A 1 105 ? -1.529 13.010 1.042 1.00 79.88 105 LYS A O 1
ATOM 848 N N . ILE A 1 106 ? -3.303 12.651 2.369 1.00 78.81 106 ILE A N 1
ATOM 849 C CA . ILE A 1 106 ? -2.551 12.665 3.634 1.00 78.81 106 ILE A CA 1
ATOM 850 C C . ILE A 1 106 ? -1.821 11.345 3.911 1.00 78.81 106 ILE A C 1
ATOM 852 O O . ILE A 1 106 ? -0.978 11.305 4.793 1.00 78.81 106 ILE A O 1
ATOM 856 N N . MET A 1 107 ? -2.148 10.275 3.181 1.00 79.12 107 MET A N 1
ATOM 857 C CA . MET A 1 107 ? -1.454 8.983 3.266 1.00 79.12 107 MET A CA 1
ATOM 858 C C . MET A 1 107 ? -0.411 8.812 2.167 1.00 79.12 107 MET A C 1
ATOM 860 O O . MET A 1 107 ? 0.234 7.772 2.094 1.00 79.12 107 MET A O 1
ATOM 864 N N . LYS A 1 108 ? -0.272 9.814 1.295 1.00 84.62 108 LYS A N 1
ATOM 865 C CA . LYS A 1 108 ? 0.779 9.863 0.290 1.00 84.62 108 LYS A CA 1
ATOM 866 C C . LYS A 1 108 ? 2.133 9.864 1.020 1.00 84.62 108 LYS A C 1
ATOM 868 O O . LYS A 1 108 ? 2.365 10.807 1.777 1.00 84.62 108 LYS A O 1
ATOM 873 N N . PRO A 1 109 ? 2.996 8.855 0.816 1.00 85.75 109 PRO A N 1
ATOM 874 C CA . PRO A 1 109 ? 4.310 8.829 1.448 1.00 85.75 109 PRO A CA 1
ATOM 875 C C . PRO A 1 109 ? 5.194 9.996 0.985 1.00 85.75 109 PRO A C 1
ATOM 877 O O . PRO A 1 109 ? 5.012 10.532 -0.112 1.00 85.75 109 PRO A O 1
ATOM 88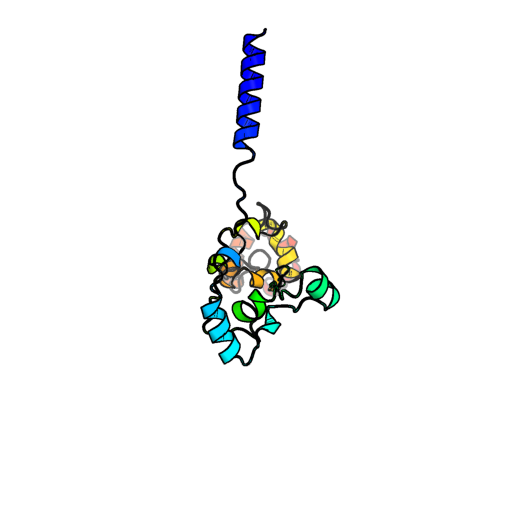0 N N . ASP A 1 110 ? 6.167 10.378 1.812 1.00 84.69 110 ASP A N 1
ATOM 881 C CA . ASP A 1 110 ? 7.041 11.533 1.551 1.00 84.69 110 ASP A CA 1
ATOM 882 C C . ASP A 1 110 ? 7.914 11.362 0.294 1.00 84.69 110 ASP A C 1
ATOM 884 O O . ASP A 1 110 ? 8.284 12.344 -0.351 1.00 84.69 110 ASP A O 1
ATOM 888 N N . ASP A 1 111 ? 8.212 10.119 -0.088 1.00 83.25 111 ASP A N 1
ATOM 889 C CA . ASP A 1 111 ? 8.993 9.773 -1.280 1.00 83.25 111 ASP A CA 1
ATOM 890 C C . ASP A 1 111 ? 8.210 9.909 -2.600 1.00 83.25 111 ASP A C 1
ATOM 892 O O . ASP A 1 111 ? 8.802 9.870 -3.680 1.00 83.25 111 ASP A O 1
ATOM 896 N N . HIS A 1 112 ? 6.893 10.138 -2.541 1.00 89.69 112 HIS A N 1
ATOM 897 C CA . HIS A 1 112 ? 6.068 10.383 -3.719 1.00 89.69 112 HIS A CA 1
ATOM 898 C C . HIS A 1 112 ? 6.243 11.833 -4.196 1.00 89.69 112 HIS A C 1
ATOM 900 O O . HIS A 1 112 ? 5.346 12.682 -4.119 1.00 89.69 112 HIS A O 1
ATOM 906 N N . SER A 1 113 ? 7.428 12.142 -4.702 1.00 85.38 113 SER A N 1
ATOM 907 C CA . SER A 1 113 ? 7.773 13.448 -5.247 1.00 85.38 113 SER A CA 1
ATOM 908 C C . SER A 1 113 ? 7.165 13.679 -6.639 1.00 85.38 113 SER A C 1
ATOM 910 O O . SER A 1 113 ? 6.626 12.782 -7.287 1.00 85.38 113 SER A O 1
ATOM 912 N N . ASN A 1 114 ? 7.253 14.916 -7.135 1.00 87.94 114 ASN A N 1
ATOM 913 C CA . ASN A 1 114 ? 6.763 15.263 -8.475 1.00 87.94 114 ASN A CA 1
ATOM 914 C C . ASN A 1 114 ? 7.611 14.655 -9.609 1.00 87.94 114 ASN A C 1
ATOM 916 O O . ASN A 1 114 ? 7.130 14.567 -10.733 1.00 87.94 114 ASN A O 1
ATOM 920 N N . ASN A 1 115 ? 8.845 14.228 -9.327 1.00 87.44 115 ASN A N 1
ATOM 921 C CA . ASN A 1 115 ? 9.743 13.556 -10.272 1.00 87.44 115 ASN A CA 1
ATOM 922 C C . ASN A 1 115 ? 9.759 12.026 -10.090 1.00 87.44 115 ASN A C 1
ATOM 924 O O . ASN A 1 115 ? 10.742 11.363 -10.417 1.00 87.44 115 ASN A O 1
ATOM 928 N N . TRP A 1 116 ? 8.662 11.452 -9.582 1.00 87.06 116 TRP A N 1
ATOM 929 C CA . TRP A 1 116 ? 8.511 10.007 -9.376 1.00 87.06 116 TRP A CA 1
ATOM 930 C C . TRP A 1 116 ? 8.867 9.175 -10.616 1.00 87.06 116 TRP A C 1
ATOM 932 O O . TRP A 1 116 ? 9.540 8.154 -10.506 1.00 87.06 116 TRP A O 1
ATOM 942 N N . THR A 1 117 ? 8.499 9.636 -11.813 1.00 85.81 117 THR A N 1
ATOM 943 C CA . THR A 1 117 ? 8.811 8.953 -13.081 1.00 85.81 117 THR A CA 1
ATOM 944 C C . THR A 1 117 ? 10.306 8.704 -13.287 1.00 85.81 117 THR A C 1
ATOM 946 O O . THR A 1 117 ? 10.659 7.716 -13.919 1.00 85.81 117 THR A O 1
ATOM 949 N N . GLU A 1 118 ? 11.177 9.540 -12.721 1.00 85.00 118 GLU A N 1
ATOM 950 C CA . GLU A 1 118 ? 12.638 9.406 -12.806 1.00 85.00 118 GLU A CA 1
ATOM 951 C C . GLU A 1 118 ? 13.224 8.632 -11.618 1.00 85.00 118 GLU A C 1
ATOM 953 O O . GLU A 1 118 ? 14.216 7.922 -11.765 1.00 85.00 118 GLU A O 1
ATOM 958 N N . LEU A 1 119 ? 12.621 8.764 -10.432 1.00 87.94 119 LEU A N 1
ATOM 959 C CA . LEU A 1 119 ? 13.206 8.268 -9.184 1.00 87.94 119 LEU A CA 1
ATOM 960 C C . LEU A 1 119 ? 12.701 6.893 -8.750 1.00 87.94 119 LEU A C 1
ATOM 962 O O . LEU A 1 119 ? 13.388 6.225 -7.981 1.00 87.94 119 LEU A O 1
ATOM 966 N N . HIS A 1 120 ? 11.536 6.451 -9.229 1.00 91.75 120 HIS A N 1
ATOM 967 C CA . HIS A 1 120 ? 10.885 5.243 -8.715 1.00 91.75 120 HIS A CA 1
ATOM 968 C C . HIS A 1 120 ? 11.619 3.935 -9.022 1.00 91.75 120 HIS A C 1
ATOM 970 O O . HIS A 1 120 ? 11.376 2.939 -8.348 1.00 91.75 120 HIS A O 1
ATOM 976 N N . ALA A 1 121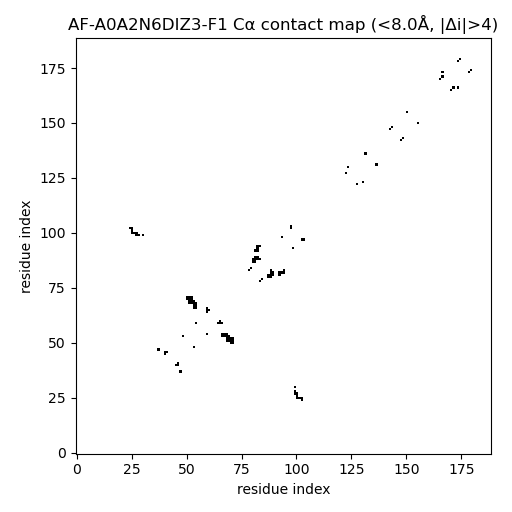 ? 12.529 3.923 -10.001 1.00 89.25 121 ALA A N 1
ATOM 977 C CA . ALA A 1 121 ? 13.260 2.720 -10.392 1.00 89.25 121 ALA A CA 1
ATOM 978 C C . ALA A 1 121 ? 14.086 2.129 -9.235 1.00 89.25 121 ALA A C 1
ATOM 980 O O . ALA A 1 121 ? 14.101 0.915 -9.050 1.00 89.25 121 ALA A O 1
ATOM 981 N N . ALA A 1 122 ? 14.743 2.976 -8.436 1.00 88.25 122 ALA A N 1
ATOM 982 C CA . ALA A 1 122 ? 15.551 2.536 -7.300 1.00 88.25 122 ALA A CA 1
ATOM 983 C C . ALA A 1 122 ? 14.716 1.905 -6.162 1.00 88.25 122 ALA A C 1
ATOM 985 O O . ALA A 1 122 ? 15.012 0.766 -5.798 1.00 88.25 122 ALA A O 1
ATOM 986 N N . PRO A 1 123 ? 13.669 2.560 -5.612 1.00 89.69 123 PRO A N 1
ATOM 987 C CA . PRO A 1 123 ? 12.818 1.943 -4.596 1.00 89.69 123 PRO A CA 1
ATOM 988 C C . PRO A 1 123 ? 12.023 0.747 -5.138 1.00 89.69 123 PRO A C 1
ATOM 990 O O . PRO A 1 123 ? 11.914 -0.252 -4.437 1.00 89.69 123 PRO A O 1
ATOM 993 N N . ALA A 1 124 ? 11.554 0.775 -6.393 1.00 89.94 124 ALA A N 1
ATOM 994 C CA . ALA A 1 124 ? 10.865 -0.371 -6.995 1.00 89.94 124 ALA A CA 1
ATOM 995 C C . ALA A 1 124 ? 11.777 -1.603 -7.142 1.00 89.94 124 ALA A C 1
ATOM 997 O O . ALA A 1 124 ? 11.312 -2.730 -6.995 1.00 89.94 124 ALA A O 1
ATOM 998 N N . ALA A 1 125 ? 13.072 -1.401 -7.417 1.00 87.06 125 ALA A N 1
ATOM 999 C CA . ALA A 1 125 ? 14.056 -2.482 -7.455 1.00 87.06 125 ALA A CA 1
ATOM 1000 C C . ALA A 1 125 ? 14.435 -2.997 -6.056 1.00 87.06 125 ALA A C 1
ATOM 1002 O O . ALA A 1 125 ? 14.821 -4.158 -5.924 1.00 87.06 125 ALA A O 1
ATOM 1003 N N . ALA A 1 126 ? 14.351 -2.143 -5.033 1.00 91.00 126 ALA A N 1
ATOM 1004 C CA . ALA A 1 126 ? 14.639 -2.515 -3.653 1.00 91.00 126 ALA A CA 1
ATOM 1005 C C . ALA A 1 126 ? 13.508 -3.360 -3.047 1.00 91.00 126 ALA A C 1
ATOM 1007 O O . ALA A 1 126 ? 13.776 -4.449 -2.542 1.00 91.00 126 ALA A O 1
ATOM 1008 N N . ASP A 1 127 ? 12.262 -2.883 -3.128 1.00 88.38 127 ASP A N 1
ATOM 1009 C CA . ASP A 1 127 ? 11.080 -3.639 -2.712 1.00 88.38 127 ASP A CA 1
ATOM 1010 C C . ASP A 1 127 ? 9.812 -3.161 -3.438 1.00 88.38 127 ASP A C 1
ATOM 1012 O O . ASP A 1 127 ? 9.156 -2.193 -3.051 1.00 88.38 127 ASP A O 1
ATOM 1016 N N . SER A 1 128 ? 9.422 -3.870 -4.498 1.00 86.12 128 SER A N 1
ATOM 1017 C CA . SER A 1 128 ? 8.189 -3.564 -5.229 1.00 86.12 128 SER A CA 1
ATOM 1018 C C . SER A 1 128 ? 6.917 -3.870 -4.429 1.00 86.12 128 SER A C 1
ATOM 1020 O O . SER A 1 128 ? 5.854 -3.333 -4.747 1.00 86.12 128 SER A O 1
ATOM 1022 N N . LYS A 1 129 ? 6.991 -4.719 -3.392 1.00 87.12 129 LYS A N 1
ATOM 1023 C CA . LYS A 1 129 ? 5.812 -5.140 -2.617 1.00 87.12 129 LYS A CA 1
ATOM 1024 C C . LYS A 1 129 ? 5.291 -4.027 -1.722 1.00 87.12 129 LYS A C 1
ATOM 1026 O O . LYS A 1 129 ? 4.089 -3.968 -1.464 1.00 87.12 129 LYS A O 1
ATOM 1031 N N . ASP A 1 130 ? 6.156 -3.110 -1.300 1.00 86.38 130 ASP A N 1
ATOM 1032 C CA . ASP A 1 130 ? 5.737 -1.929 -0.545 1.00 86.38 130 ASP A CA 1
ATOM 1033 C C . ASP A 1 130 ? 4.774 -1.061 -1.364 1.00 86.38 130 ASP A C 1
ATOM 1035 O O . ASP A 1 130 ? 3.792 -0.530 -0.832 1.00 86.38 130 ASP A O 1
ATOM 1039 N N . CYS A 1 131 ? 4.966 -0.997 -2.685 1.00 89.25 131 CYS A N 1
ATOM 1040 C CA . CYS A 1 131 ? 4.068 -0.289 -3.592 1.00 89.25 131 CYS A CA 1
ATOM 1041 C C . CYS A 1 131 ? 2.692 -0.968 -3.681 1.00 89.25 131 CYS A C 1
ATOM 1043 O O . CYS A 1 131 ? 1.669 -0.282 -3.711 1.00 89.25 131 CYS A O 1
ATOM 1045 N N . GLU A 1 132 ? 2.649 -2.306 -3.666 1.00 87.75 132 GLU A N 1
ATOM 1046 C CA . GLU A 1 132 ? 1.415 -3.110 -3.743 1.00 87.75 132 GLU A CA 1
ATOM 1047 C C . GLU A 1 132 ? 0.481 -2.903 -2.539 1.00 87.75 132 GLU A C 1
ATOM 1049 O O . GLU A 1 132 ? -0.709 -3.234 -2.578 1.00 87.75 132 GLU A O 1
ATOM 1054 N N . SER A 1 133 ? 1.002 -2.315 -1.459 1.00 82.88 133 SER A N 1
ATOM 1055 C CA . SER A 1 133 ? 0.225 -1.974 -0.271 1.00 82.88 133 SER A CA 1
ATOM 1056 C C . SER A 1 133 ? -0.837 -0.892 -0.526 1.00 82.88 133 SER A C 1
ATOM 1058 O O . SER A 1 133 ? -1.840 -0.852 0.197 1.00 82.88 133 SER A O 1
ATOM 1060 N N . CYS A 1 134 ? -0.636 -0.067 -1.562 1.00 86.38 134 CYS A N 1
ATOM 1061 C CA . CYS A 1 134 ? -1.512 1.035 -1.975 1.00 86.38 134 CYS A CA 1
ATOM 1062 C C . CYS A 1 134 ? -1.874 0.977 -3.469 1.00 86.38 134 CYS A C 1
ATOM 1064 O O . CYS A 1 134 ? -3.007 1.282 -3.845 1.00 86.38 134 CYS A O 1
ATOM 1066 N N . HIS A 1 135 ? -0.933 0.578 -4.323 1.00 88.62 135 HIS A N 1
ATOM 1067 C CA . HIS A 1 135 ? -1.095 0.489 -5.771 1.00 88.62 135 HIS A CA 1
ATOM 1068 C C . HIS A 1 135 ? -1.396 -0.946 -6.209 1.00 88.62 135 HIS A C 1
ATOM 1070 O O . HIS A 1 135 ? -1.078 -1.915 -5.530 1.00 88.62 135 HIS A O 1
ATOM 1076 N N . LYS A 1 136 ? -2.050 -1.096 -7.359 1.00 87.50 136 LYS A N 1
ATOM 1077 C CA . LYS A 1 136 ? -2.289 -2.402 -7.987 1.00 87.50 136 LYS A CA 1
ATOM 1078 C C . LYS A 1 136 ? -1.296 -2.610 -9.124 1.00 87.50 136 LYS A C 1
ATOM 1080 O O . LYS A 1 136 ? -0.792 -1.633 -9.664 1.00 87.50 136 LYS A O 1
ATOM 1085 N N . GLU A 1 137 ? -1.100 -3.861 -9.527 1.00 87.25 137 GLU A N 1
ATOM 1086 C CA . GLU A 1 137 ? -0.202 -4.254 -10.626 1.00 87.25 137 GLU A CA 1
ATOM 1087 C C . GLU A 1 137 ? -0.417 -3.423 -11.903 1.00 87.25 137 GLU A C 1
ATOM 1089 O O . GLU A 1 137 ? 0.544 -2.919 -12.483 1.00 87.25 137 GLU A O 1
ATOM 1094 N N . TRP A 1 138 ? -1.677 -3.138 -12.251 1.00 86.12 138 TRP A N 1
ATOM 1095 C CA . TRP A 1 138 ? -2.018 -2.312 -13.414 1.00 86.12 138 TRP A CA 1
ATOM 1096 C C . TRP A 1 138 ? -1.398 -0.904 -13.386 1.00 86.12 138 TRP A C 1
ATOM 1098 O O . TRP A 1 138 ? -1.217 -0.294 -14.435 1.00 86.12 138 TRP A O 1
ATOM 1108 N N . TYR A 1 139 ? -1.075 -0.355 -12.209 1.00 89.06 139 TYR A N 1
ATOM 1109 C CA . TYR A 1 139 ? -0.420 0.949 -12.100 1.00 89.06 139 TYR A CA 1
ATOM 1110 C C . TYR A 1 139 ? 1.000 0.892 -12.669 1.00 89.06 139 TYR A C 1
ATOM 1112 O O . TYR A 1 139 ? 1.388 1.767 -13.440 1.00 89.06 139 TYR A O 1
ATOM 1120 N N . CYS A 1 140 ? 1.746 -0.169 -12.356 1.00 87.06 140 CYS A N 1
ATOM 1121 C CA . CYS A 1 140 ? 3.057 -0.427 -12.941 1.00 87.06 140 CYS A CA 1
ATOM 1122 C C . CYS A 1 140 ? 2.911 -0.627 -14.451 1.00 87.06 140 CYS A C 1
ATOM 1124 O O . CYS A 1 140 ? 3.601 0.026 -15.231 1.00 87.06 140 CYS A O 1
ATOM 1126 N N . GLU A 1 141 ? 1.949 -1.455 -14.864 1.00 85.56 141 GLU A N 1
ATOM 1127 C CA . GLU A 1 141 ? 1.664 -1.727 -16.276 1.00 85.56 141 GLU A CA 1
ATOM 1128 C C . GLU A 1 141 ? 1.235 -0.480 -17.053 1.00 85.56 141 GLU A C 1
ATOM 1130 O O . GLU A 1 141 ? 1.493 -0.404 -18.244 1.00 85.56 141 GLU A O 1
ATOM 1135 N N . SER A 1 142 ? 0.629 0.523 -16.413 1.00 85.06 142 SER A N 1
ATOM 1136 C CA . SER A 1 142 ? 0.163 1.736 -17.101 1.00 85.06 142 SER A CA 1
ATOM 1137 C C . SER A 1 142 ? 1.280 2.483 -17.839 1.00 85.06 142 SER A C 1
ATOM 1139 O O . SER A 1 142 ? 1.028 3.098 -18.875 1.00 85.06 142 SER A O 1
ATOM 1141 N N . CYS A 1 143 ? 2.516 2.363 -17.344 1.00 82.06 143 CYS A N 1
ATOM 1142 C CA . CYS A 1 143 ? 3.730 2.844 -18.002 1.00 82.06 143 CYS A CA 1
ATOM 1143 C C . CYS A 1 143 ? 4.602 1.685 -18.512 1.00 82.06 143 CYS A C 1
ATOM 1145 O O . CYS A 1 143 ? 5.142 1.762 -19.612 1.00 82.06 143 CYS A O 1
ATOM 1147 N N . HIS A 1 144 ? 4.708 0.592 -17.748 1.00 80.81 144 HIS A N 1
ATOM 1148 C CA . HIS A 1 144 ? 5.456 -0.621 -18.093 1.00 80.81 144 HIS A CA 1
ATOM 1149 C C . HIS A 1 144 ? 4.615 -1.644 -18.865 1.00 80.81 144 HIS A C 1
ATOM 1151 O O . HIS A 1 144 ? 4.793 -2.853 -18.711 1.00 80.81 144 HIS A O 1
ATOM 1157 N N . THR A 1 145 ? 3.728 -1.187 -19.751 1.00 70.06 145 THR A N 1
ATOM 1158 C CA . THR A 1 145 ? 3.287 -2.040 -20.859 1.00 70.06 145 THR A CA 1
ATOM 1159 C C . THR A 1 145 ? 4.554 -2.470 -21.609 1.00 70.06 145 THR A C 1
ATOM 1161 O O . THR A 1 145 ? 5.520 -1.707 -21.649 1.00 70.06 145 THR A O 1
ATOM 1164 N N . ASN A 1 146 ? 4.604 -3.695 -22.140 1.00 54.28 146 ASN A N 1
ATOM 1165 C CA . ASN A 1 146 ? 5.795 -4.359 -22.714 1.00 54.28 146 ASN A CA 1
ATOM 1166 C C . ASN A 1 146 ? 6.572 -3.588 -23.821 1.00 54.28 146 ASN A C 1
ATOM 1168 O O . ASN A 1 146 ? 7.435 -4.157 -24.480 1.00 54.28 146 ASN A O 1
ATOM 1172 N N . THR A 1 147 ? 6.272 -2.314 -24.053 1.00 52.56 147 THR A N 1
ATOM 1173 C CA . THR A 1 147 ? 6.954 -1.357 -24.922 1.00 52.56 147 THR A CA 1
ATOM 1174 C C . THR A 1 147 ? 8.046 -0.534 -24.227 1.00 52.56 147 THR A C 1
ATOM 1176 O O . THR A 1 147 ? 8.903 -0.012 -24.933 1.00 52.56 147 THR A O 1
ATOM 1179 N N . VAL A 1 148 ? 8.063 -0.399 -22.889 1.00 53.28 148 VAL A N 1
ATOM 1180 C CA . VAL A 1 148 ? 8.978 0.562 -22.214 1.00 53.28 148 VAL A CA 1
ATOM 1181 C C . VAL A 1 148 ? 10.121 -0.083 -21.415 1.00 53.28 148 VAL A C 1
ATOM 1183 O O . VAL A 1 148 ? 11.096 0.593 -21.093 1.00 53.28 148 VAL A O 1
ATOM 1186 N N . SER A 1 149 ? 10.108 -1.388 -21.125 1.00 54.31 149 SER A N 1
ATOM 1187 C CA . SER A 1 149 ? 11.182 -2.001 -20.325 1.00 54.31 149 SER A CA 1
ATOM 1188 C C . SER A 1 149 ? 12.192 -2.790 -21.175 1.00 54.31 149 SER A C 1
ATOM 1190 O O . SER A 1 149 ? 11.942 -3.879 -21.680 1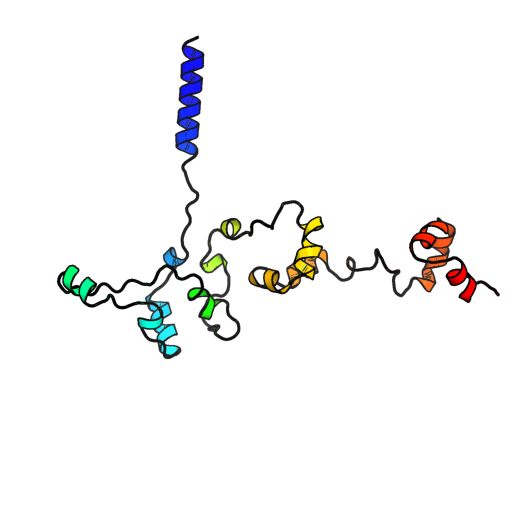.00 54.31 149 SER A O 1
ATOM 1192 N N . THR A 1 150 ? 13.406 -2.239 -21.267 1.00 49.03 150 THR A N 1
ATOM 1193 C CA . THR A 1 150 ? 14.655 -2.822 -21.813 1.00 49.03 150 THR A CA 1
ATOM 1194 C C . THR A 1 150 ? 14.960 -2.691 -23.309 1.00 49.03 150 THR A C 1
ATOM 1196 O O . THR A 1 150 ? 16.118 -2.908 -23.656 1.00 49.03 150 THR A O 1
ATOM 1199 N N . GLU A 1 151 ? 14.044 -2.233 -24.170 1.00 50.16 151 GLU A N 1
ATOM 1200 C CA . GLU A 1 151 ? 14.374 -1.941 -25.589 1.00 50.16 151 GLU A CA 1
ATOM 1201 C C . GLU A 1 151 ? 15.391 -0.789 -25.741 1.00 50.16 151 GLU A C 1
ATOM 1203 O O . GLU A 1 151 ? 16.137 -0.724 -26.712 1.00 50.16 151 GLU A O 1
ATOM 1208 N N . ALA A 1 152 ? 15.491 0.097 -24.744 1.00 52.38 152 ALA A N 1
ATOM 1209 C CA . ALA A 1 152 ? 16.503 1.155 -24.728 1.00 52.38 152 ALA A CA 1
ATOM 1210 C C . ALA A 1 152 ? 17.936 0.641 -24.461 1.00 52.38 152 ALA A C 1
ATOM 1212 O O . ALA A 1 152 ? 18.893 1.366 -24.705 1.00 52.38 152 ALA A O 1
ATOM 1213 N N . LEU A 1 153 ? 18.094 -0.587 -23.946 1.00 55.72 153 LEU A N 1
ATOM 1214 C CA . LEU A 1 153 ? 19.400 -1.194 -23.629 1.00 55.72 153 LEU A CA 1
ATOM 1215 C C . LEU A 1 153 ? 19.670 -2.494 -24.402 1.00 55.72 153 LEU A C 1
ATOM 1217 O O . LEU A 1 153 ? 20.788 -3.002 -24.382 1.00 55.72 153 LEU A O 1
ATOM 1221 N N . ARG A 1 154 ? 18.656 -3.074 -25.050 1.00 63.78 154 ARG A N 1
ATOM 1222 C CA . ARG A 1 154 ? 18.765 -4.285 -25.865 1.00 63.78 154 ARG A CA 1
ATOM 1223 C C . ARG A 1 154 ? 17.916 -4.114 -27.106 1.00 63.78 154 ARG A C 1
ATOM 1225 O O . ARG A 1 154 ? 16.768 -3.711 -27.002 1.00 63.78 154 ARG A O 1
ATOM 1232 N N . HIS A 1 155 ? 18.455 -4.487 -28.257 1.00 73.19 155 HIS A N 1
ATOM 1233 C CA . HIS A 1 155 ? 17.666 -4.466 -29.475 1.00 73.19 155 HIS A CA 1
ATOM 1234 C C . HIS A 1 155 ? 16.507 -5.473 -29.414 1.00 73.19 155 HIS A C 1
ATOM 1236 O O . HIS A 1 155 ? 16.650 -6.562 -28.845 1.00 73.19 155 HIS A O 1
ATOM 1242 N N . SER A 1 156 ? 15.396 -5.137 -30.071 1.00 71.00 156 SER A N 1
ATOM 1243 C CA . SER A 1 156 ? 14.273 -6.051 -30.276 1.00 71.00 156 SER A CA 1
ATOM 1244 C C . SER A 1 156 ? 14.709 -7.425 -30.794 1.00 71.00 156 SER A C 1
ATOM 1246 O O . SER A 1 156 ? 15.718 -7.580 -31.490 1.00 71.00 156 SER A O 1
ATOM 1248 N N . ARG A 1 157 ? 13.894 -8.460 -30.545 1.00 71.44 157 ARG A N 1
ATOM 1249 C CA . ARG A 1 157 ? 14.131 -9.813 -31.098 1.00 71.44 157 ARG A CA 1
ATOM 1250 C C . ARG A 1 157 ? 14.255 -9.825 -32.628 1.00 71.44 157 ARG A C 1
ATOM 1252 O O . ARG A 1 157 ? 14.877 -10.728 -33.183 1.00 71.44 157 ARG A O 1
ATOM 1259 N N . SER A 1 158 ? 13.675 -8.833 -33.297 1.00 78.00 158 SER A N 1
ATOM 1260 C CA . SER A 1 158 ? 13.704 -8.634 -34.745 1.00 78.00 158 SER A CA 1
ATOM 1261 C C . SER A 1 158 ? 14.907 -7.838 -35.254 1.00 78.00 158 SER A C 1
ATOM 1263 O O . SER A 1 158 ? 15.000 -7.631 -36.459 1.00 78.00 158 SER A O 1
ATOM 1265 N N . PHE A 1 159 ? 15.854 -7.431 -34.404 1.00 84.56 159 PHE A N 1
ATOM 1266 C CA . PHE A 1 159 ? 16.958 -6.554 -34.809 1.00 84.56 159 PHE A CA 1
ATOM 1267 C C . PHE A 1 159 ? 17.781 -7.082 -35.982 1.00 84.56 159 PHE A C 1
ATOM 1269 O O . PHE A 1 159 ? 18.180 -6.318 -36.850 1.00 84.56 159 PHE A O 1
ATOM 1276 N N . LYS A 1 160 ? 17.962 -8.401 -36.098 1.00 85.50 160 LYS A N 1
ATOM 1277 C CA . LYS A 1 160 ? 18.649 -8.991 -37.260 1.00 85.50 160 LYS A CA 1
ATOM 1278 C C . LYS A 1 160 ? 18.014 -8.603 -38.602 1.00 85.50 160 LYS A C 1
ATOM 1280 O O . LYS A 1 160 ? 18.723 -8.564 -39.598 1.00 85.50 160 LYS A O 1
ATOM 1285 N N . LEU A 1 161 ? 16.716 -8.303 -38.629 1.00 87.31 161 LEU A N 1
ATOM 1286 C CA . LEU A 1 161 ? 15.996 -7.878 -39.830 1.00 87.31 161 LEU A CA 1
ATOM 1287 C C . LEU A 1 161 ? 16.131 -6.379 -40.104 1.00 87.31 161 LEU A C 1
ATOM 1289 O O . LEU A 1 161 ? 16.026 -5.974 -41.256 1.00 87.31 161 LEU A O 1
ATOM 1293 N N . THR A 1 162 ? 16.340 -5.565 -39.070 1.00 86.56 162 THR A N 1
ATOM 1294 C CA . THR A 1 162 ? 16.344 -4.106 -39.208 1.00 86.56 162 THR A CA 1
ATOM 1295 C C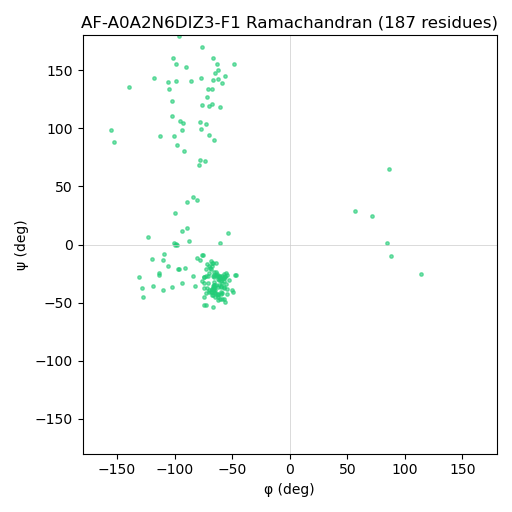 . THR A 1 162 ? 17.752 -3.528 -39.228 1.00 86.56 162 THR A C 1
ATOM 1297 O O . THR A 1 162 ? 17.994 -2.693 -40.093 1.00 86.56 162 THR A O 1
ATOM 1300 N N . HIS A 1 163 ? 18.696 -4.085 -38.444 1.00 90.75 163 HIS A N 1
ATOM 1301 C CA . HIS A 1 163 ? 20.011 -3.510 -38.091 1.00 90.75 163 HIS A CA 1
ATOM 1302 C C . HIS A 1 163 ? 20.836 -2.941 -39.245 1.00 90.75 163 HIS A C 1
ATOM 1304 O O . HIS A 1 163 ? 21.661 -2.061 -39.031 1.00 90.75 163 HIS A O 1
ATOM 1310 N N . SER A 1 164 ? 20.630 -3.434 -40.466 1.00 90.44 164 SER A N 1
ATOM 1311 C CA . SER A 1 164 ? 21.207 -2.859 -41.682 1.00 90.44 164 SER A CA 1
ATOM 1312 C C . SER A 1 164 ? 20.895 -1.368 -41.862 1.00 90.44 164 SER A C 1
ATOM 1314 O O . SER A 1 164 ? 21.757 -0.616 -42.303 1.00 90.44 164 SER A O 1
ATOM 1316 N N . THR A 1 165 ? 19.684 -0.930 -41.507 1.00 90.06 165 THR A N 1
ATOM 1317 C CA . THR A 1 165 ? 19.245 0.462 -41.659 1.00 90.06 165 THR A CA 1
ATOM 1318 C C . THR A 1 165 ? 19.902 1.337 -40.599 1.00 90.06 165 THR A C 1
ATOM 1320 O O . THR A 1 165 ? 20.436 2.395 -40.910 1.00 90.06 165 THR A O 1
ATOM 1323 N N . GLU A 1 166 ? 19.922 0.876 -39.353 1.00 86.19 166 GLU A N 1
ATOM 1324 C CA . GLU A 1 166 ? 20.526 1.585 -38.228 1.00 86.19 166 GLU A CA 1
ATOM 1325 C C . GLU A 1 166 ? 22.054 1.668 -38.369 1.00 86.19 166 GLU A C 1
ATOM 1327 O O . GLU A 1 166 ? 22.623 2.747 -38.209 1.00 86.19 166 GLU A O 1
ATOM 1332 N N . ALA A 1 167 ? 22.714 0.576 -38.773 1.00 90.00 167 ALA A N 1
ATOM 1333 C CA . ALA A 1 167 ? 24.152 0.554 -39.046 1.00 90.00 167 ALA A CA 1
ATOM 1334 C C . ALA A 1 167 ? 24.544 1.410 -40.263 1.00 90.00 167 ALA A C 1
ATOM 1336 O O . ALA A 1 167 ? 25.668 1.898 -40.327 1.00 90.00 167 ALA A O 1
ATOM 1337 N N . TYR A 1 168 ? 23.635 1.605 -41.226 1.00 89.75 168 TYR A N 1
ATOM 1338 C CA . TYR A 1 168 ? 23.847 2.526 -42.345 1.00 89.75 168 TYR A CA 1
ATOM 1339 C C . TYR A 1 168 ? 23.781 3.996 -41.906 1.00 89.75 168 TYR A C 1
ATOM 1341 O O . TYR A 1 168 ? 24.532 4.822 -42.419 1.00 89.75 168 TYR A O 1
ATOM 1349 N N . ILE A 1 169 ? 22.883 4.327 -40.974 1.00 90.19 169 ILE A N 1
ATOM 1350 C CA . ILE A 1 169 ? 22.683 5.699 -40.487 1.00 90.19 169 ILE A CA 1
ATOM 1351 C C . ILE A 1 169 ? 23.840 6.137 -39.586 1.00 90.19 169 ILE A C 1
ATOM 1353 O O . ILE A 1 169 ? 24.403 7.209 -39.798 1.00 90.19 169 ILE A O 1
ATOM 1357 N N . ASP A 1 170 ? 24.173 5.329 -38.578 1.00 85.19 170 ASP A N 1
ATOM 1358 C CA . ASP A 1 170 ? 25.237 5.633 -37.621 1.00 85.19 170 ASP A CA 1
ATOM 1359 C C . ASP A 1 170 ? 25.842 4.341 -37.043 1.00 85.19 170 ASP A C 1
ATOM 1361 O O . ASP A 1 170 ? 25.404 3.854 -35.993 1.00 85.19 170 ASP A O 1
ATOM 1365 N N . PRO A 1 171 ? 26.868 3.770 -37.696 1.00 83.19 171 PRO A N 1
ATOM 1366 C CA . PRO A 1 171 ? 27.502 2.546 -37.217 1.00 83.19 171 PRO A CA 1
ATOM 1367 C C . PRO A 1 171 ? 28.236 2.740 -35.881 1.00 83.19 171 PRO A C 1
ATOM 1369 O O . PRO A 1 171 ? 28.349 1.779 -35.122 1.00 83.19 171 PRO A O 1
ATOM 1372 N N . GLY A 1 172 ? 28.686 3.961 -35.563 1.00 82.88 172 GLY A N 1
ATOM 1373 C CA . GLY A 1 172 ? 29.429 4.264 -34.333 1.00 82.88 172 GLY A CA 1
ATOM 1374 C C . GLY A 1 172 ? 28.559 4.253 -33.075 1.00 82.88 172 GLY A C 1
ATOM 1375 O O . GLY A 1 172 ? 29.063 4.038 -31.974 1.00 82.88 172 GLY A O 1
ATOM 1376 N N . SER A 1 173 ? 27.238 4.402 -33.219 1.00 83.94 173 SER A N 1
ATOM 1377 C CA . SER A 1 173 ? 26.283 4.272 -32.107 1.00 83.94 173 SER A CA 1
ATOM 1378 C C . SER A 1 173 ? 26.366 2.909 -31.392 1.00 83.94 173 SER A C 1
ATOM 1380 O O . SER A 1 173 ? 26.128 2.810 -30.182 1.00 83.94 173 SER A O 1
ATOM 1382 N N . CYS A 1 174 ? 26.775 1.867 -32.124 1.00 84.38 174 CYS A N 1
ATOM 1383 C CA . CYS A 1 174 ? 26.910 0.498 -31.635 1.00 84.38 174 CYS A CA 1
ATOM 1384 C C . CYS A 1 174 ? 28.090 0.319 -30.666 1.00 84.38 174 CYS A C 1
ATOM 1386 O O . CYS A 1 174 ? 28.029 -0.550 -29.794 1.00 84.38 174 CYS A O 1
ATOM 1388 N N . ASP A 1 175 ? 29.134 1.149 -30.781 1.00 83.50 175 ASP A N 1
ATOM 1389 C CA . ASP A 1 175 ? 30.406 0.999 -30.052 1.00 83.50 175 ASP A CA 1
ATOM 1390 C C . ASP A 1 175 ? 30.265 1.217 -28.540 1.00 83.50 175 ASP A C 1
ATOM 1392 O O . ASP A 1 175 ? 31.115 0.813 -27.745 1.00 83.50 175 ASP A O 1
ATOM 1396 N N . SER A 1 176 ? 29.148 1.819 -28.129 1.00 81.75 176 SER A N 1
ATOM 1397 C CA . SER A 1 176 ? 28.765 1.971 -26.726 1.00 81.75 176 SER A CA 1
ATOM 1398 C C . SER A 1 176 ? 28.587 0.629 -26.005 1.00 81.75 176 SER A C 1
ATOM 1400 O O . SER A 1 176 ? 28.821 0.549 -24.798 1.00 81.75 176 SER A O 1
ATOM 1402 N N . CYS A 1 177 ? 28.189 -0.421 -26.734 1.00 82.19 177 CYS A N 1
ATOM 1403 C CA . CYS A 1 177 ? 27.870 -1.741 -26.183 1.00 82.19 177 CYS A CA 1
ATOM 1404 C C . CYS A 1 177 ? 28.553 -2.904 -26.926 1.00 82.19 177 CYS A C 1
ATOM 1406 O O . CYS A 1 177 ? 28.800 -3.953 -26.328 1.00 82.19 177 CYS A O 1
ATOM 1408 N N . HIS A 1 178 ? 28.855 -2.750 -28.216 1.00 88.19 178 HIS A N 1
ATOM 1409 C CA . HIS A 1 178 ? 29.402 -3.795 -29.078 1.00 88.19 178 HIS A CA 1
ATOM 1410 C C . HIS A 1 178 ? 30.786 -3.417 -29.601 1.00 88.19 178 HIS A C 1
ATOM 1412 O O . HIS A 1 178 ? 31.043 -2.273 -29.935 1.00 88.19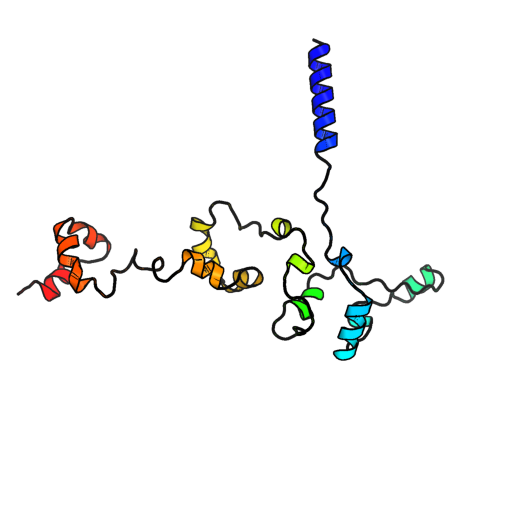 178 HIS A O 1
ATOM 1418 N N . GLN A 1 179 ? 31.685 -4.393 -29.714 1.00 89.06 179 GLN A N 1
ATOM 1419 C CA . GLN A 1 179 ? 32.952 -4.200 -30.423 1.00 89.06 179 GLN A CA 1
ATOM 1420 C C . GLN A 1 179 ? 32.789 -4.563 -31.899 1.00 89.06 179 GLN A C 1
ATOM 1422 O O . GLN A 1 179 ? 32.014 -5.460 -32.229 1.00 89.06 179 GLN A O 1
ATOM 1427 N N . ILE A 1 180 ? 33.599 -3.964 -32.775 1.00 86.44 180 ILE A N 1
ATOM 1428 C CA . ILE A 1 180 ? 33.597 -4.252 -34.220 1.00 86.44 180 ILE A CA 1
ATOM 1429 C C . ILE A 1 180 ? 33.742 -5.750 -34.554 1.00 86.44 180 ILE A C 1
ATOM 1431 O O . ILE A 1 180 ? 33.175 -6.238 -35.531 1.00 86.44 180 ILE A O 1
ATOM 1435 N N . SER A 1 181 ? 34.438 -6.516 -33.708 1.00 88.06 181 SER A N 1
ATOM 1436 C CA . SER A 1 181 ? 34.586 -7.972 -33.834 1.00 88.06 181 SER A CA 1
ATOM 1437 C C . SER A 1 181 ? 33.248 -8.723 -33.802 1.00 88.06 181 SER A C 1
ATOM 1439 O O . SER A 1 181 ? 33.111 -9.766 -34.441 1.00 88.06 181 SER A O 1
ATOM 1441 N N . TYR A 1 182 ? 32.238 -8.184 -33.113 1.00 89.00 182 TYR A N 1
ATOM 1442 C CA . TYR A 1 182 ? 30.889 -8.742 -33.086 1.00 89.00 182 TYR A CA 1
ATOM 1443 C C . TYR A 1 182 ? 30.234 -8.683 -34.468 1.00 89.00 182 TYR A C 1
ATOM 1445 O O . TYR A 1 182 ? 29.692 -9.686 -34.932 1.00 89.00 182 TYR A O 1
ATOM 1453 N N . CYS A 1 183 ? 30.350 -7.547 -35.158 1.00 88.06 183 CYS A N 1
ATOM 1454 C CA . CYS A 1 183 ? 29.854 -7.371 -36.521 1.00 88.06 183 CYS A CA 1
ATOM 1455 C C . CYS A 1 183 ? 30.553 -8.360 -37.467 1.00 88.06 183 CYS A C 1
ATOM 1457 O O . CYS A 1 183 ? 29.906 -9.097 -38.215 1.00 88.06 183 CYS A O 1
ATOM 1459 N N . MET A 1 184 ? 31.880 -8.463 -37.357 1.00 90.50 184 MET A N 1
ATOM 1460 C CA . MET A 1 184 ? 32.680 -9.349 -38.208 1.00 90.50 184 MET A CA 1
ATOM 1461 C C . MET A 1 184 ? 32.345 -10.833 -38.018 1.00 90.50 184 MET A C 1
ATOM 1463 O O . MET A 1 184 ? 32.442 -11.594 -38.971 1.00 90.50 184 MET A O 1
ATOM 1467 N N . SER A 1 185 ? 31.819 -11.256 -36.863 1.00 90.19 185 SER A N 1
ATOM 1468 C CA . SER A 1 185 ? 31.391 -12.654 -36.661 1.00 90.19 185 SER A CA 1
ATOM 1469 C C . SER A 1 185 ? 30.399 -13.174 -37.718 1.00 90.19 185 SER A C 1
ATOM 1471 O O . SER A 1 185 ? 30.341 -14.377 -37.973 1.00 90.19 185 SER A O 1
ATOM 1473 N N . CYS A 1 186 ? 29.625 -12.275 -38.336 1.00 87.75 186 CYS A N 1
ATOM 1474 C CA . CYS A 1 186 ? 28.697 -12.590 -39.421 1.00 87.75 186 CYS A CA 1
ATOM 1475 C C . CYS A 1 186 ? 29.095 -11.954 -40.765 1.00 87.75 186 CYS A C 1
ATOM 1477 O O . CYS A 1 186 ? 28.704 -12.485 -41.805 1.00 87.75 186 CYS A O 1
ATOM 1479 N N . HIS A 1 187 ?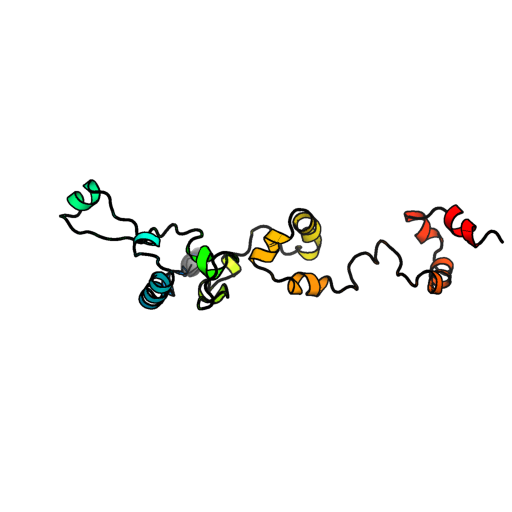 29.849 -10.848 -40.750 1.00 87.94 187 HIS A N 1
ATOM 1480 C CA . HIS A 1 187 ? 30.214 -10.061 -41.936 1.00 87.94 187 HIS A CA 1
ATOM 1481 C C . HIS A 1 187 ? 31.618 -10.354 -42.503 1.00 87.94 187 HIS A C 1
ATOM 1483 O O . HIS A 1 187 ? 31.984 -9.760 -43.510 1.00 87.94 187 HIS A O 1
ATOM 1489 N N . ASP A 1 188 ? 32.389 -11.269 -41.908 1.00 84.25 188 ASP A N 1
ATOM 1490 C CA . ASP A 1 188 ? 33.729 -11.677 -42.379 1.00 84.25 188 ASP A CA 1
ATOM 1491 C C . ASP A 1 188 ? 33.683 -12.758 -43.484 1.00 84.25 188 ASP A C 1
ATOM 1493 O O . ASP A 1 188 ? 34.433 -13.733 -43.454 1.00 84.25 188 ASP A O 1
ATOM 1497 N N . LYS A 1 189 ? 32.745 -12.641 -44.434 1.00 60.59 189 LYS A N 1
ATOM 1498 C CA . LYS A 1 189 ? 32.585 -13.574 -45.566 1.00 60.59 189 LYS A CA 1
ATOM 1499 C C . LYS A 1 189 ? 32.773 -12.894 -46.910 1.00 60.59 189 LYS A C 1
ATOM 1501 O O . LYS A 1 189 ? 32.193 -11.802 -47.091 1.00 60.59 189 LYS A O 1
#

pLDDT: mean 78.36, std 13.42, range [44.12, 92.0]

Sequence (189 aa):
MYRKLALILLLAFIATLIGCTKFYYQSPYAKFKHEQHVDILFQQQKDCFYCHKLPDIETIVKQGGEIKMTSELKIDGKCHTCHKDQATKVAKAPHSCDSCHENMKIMKPDDHSNNWTELHAAPAAADSKDCESCHKEWYCESCHTNTVSTEALRHSRSFKLTHSTEAYIDPGSCDSCHQISYCMSCHDK

Radius of gyration: 30.46 Å; Cα contacts (8 Å, |Δi|>4): 65; chains: 1; bounding box: 58×73×87 Å